Protein AF-A0A1Q2HQC4-F1 (afdb_monomer)

Mean predicted aligned error: 10.17 Å

Secondary structure (DSSP, 8-state):
-------PPPPHHHHHHHHHHHHHHHHHHHHHHHHHHHHHHHHHHHHHHHHHHHHHHHHHHHHHTTS-TTTHHHHHHHHHHHTTT---B-TTS-B-EEEEEEEPPPBTTEEEEEEEEEE-SSTT--EE--SSTT---TT-EESS---EEEEBPS---TTS-TTEEEEPHHHH-TTS--GGGT--TT-EEEETTT--EEEEEEEEEETTEEEEEESSPPPHHHHTT--EEEE-PPBTTT--S-SB---EEEEEEPP-

pLDDT: mean 77.5, std 14.63, range [35.97, 98.06]

Foldseek 3Di:
DDDDDPDDDDDPVRVVVVVVVVVVVVVVCVVVVVVVVVVVVLVVLLVVLVVLQVVVLVVVLVVQAADAPVCVVVVVVVCVVVQQCSFPADVVGDRFWGWAWDWADDDPQKIKIKTWIFGDPDQAFWAFDPVPLPDLPRPDIDSGWYKDKFFWDLPDDPVDFQQKTKTDLVQLDPVHDNVLQADAQQKWKAFRNPRDIWGFPDWDDDDSIIMTGTPDGDDPVRRNPRRIIMITGDTPPDDSHGRTSDMDMDMHGHDD

Structure (mmCIF, N/CA/C/O backbone):
data_AF-A0A1Q2HQC4-F1
#
_entry.id   AF-A0A1Q2HQC4-F1
#
loop_
_atom_site.group_PDB
_atom_site.id
_atom_site.type_symbol
_atom_site.label_atom_id
_atom_site.label_alt_id
_atom_site.label_comp_id
_atom_site.label_asym_id
_atom_site.label_entity_id
_atom_site.label_seq_id
_atom_site.pdbx_PDB_ins_code
_atom_site.Cartn_x
_atom_site.Cartn_y
_atom_site.Cartn_z
_atom_site.occupancy
_atom_site.B_iso_or_equiv
_atom_site.auth_seq_id
_atom_site.auth_comp_id
_atom_site.auth_asym_id
_atom_site.auth_atom_id
_atom_site.pdbx_PDB_model_num
ATOM 1 N N . MET A 1 1 ? -59.902 -25.725 -48.477 1.00 40.69 1 MET A N 1
ATOM 2 C CA . MET A 1 1 ? -58.528 -25.680 -49.030 1.00 40.69 1 MET A CA 1
ATOM 3 C C . MET A 1 1 ? -57.637 -24.930 -48.054 1.00 40.69 1 MET A C 1
ATOM 5 O O . MET A 1 1 ? -57.976 -23.819 -47.675 1.00 40.69 1 MET A O 1
ATOM 9 N N . ARG A 1 2 ? -56.569 -25.562 -47.560 1.00 49.75 2 ARG A N 1
ATOM 10 C CA . ARG A 1 2 ? -55.699 -25.014 -46.508 1.00 49.75 2 ARG A CA 1
ATOM 11 C C . ARG A 1 2 ? -54.489 -24.363 -47.186 1.00 49.75 2 ARG A C 1
ATOM 13 O O . ARG A 1 2 ? -53.627 -25.080 -47.686 1.00 49.75 2 ARG A O 1
ATOM 20 N N . ASN A 1 3 ? -54.460 -23.031 -47.254 1.00 51.97 3 ASN A N 1
ATOM 21 C CA . ASN A 1 3 ? -53.348 -22.284 -47.848 1.00 51.97 3 ASN A CA 1
ATOM 22 C C . ASN A 1 3 ? -52.069 -22.538 -47.039 1.00 51.97 3 ASN A C 1
ATOM 24 O O . ASN A 1 3 ? -51.943 -22.090 -45.900 1.00 51.97 3 ASN A O 1
ATOM 28 N N . ARG A 1 4 ? -51.127 -23.288 -47.622 1.00 59.59 4 ARG A N 1
ATOM 29 C CA . ARG A 1 4 ? -49.765 -23.413 -47.097 1.00 59.59 4 ARG A CA 1
ATOM 30 C C . ARG A 1 4 ? -49.032 -22.108 -47.391 1.00 59.59 4 ARG A C 1
ATOM 32 O O . ARG A 1 4 ? -48.738 -21.799 -48.539 1.00 59.59 4 ARG A O 1
ATOM 39 N N . THR A 1 5 ? -48.756 -21.339 -46.348 1.00 62.97 5 THR A N 1
ATOM 40 C CA . THR A 1 5 ? -47.861 -20.187 -46.404 1.00 62.97 5 THR A CA 1
ATOM 41 C C . THR A 1 5 ? -46.438 -20.681 -46.667 1.00 62.97 5 THR A C 1
ATOM 43 O O . THR A 1 5 ? -45.838 -21.357 -45.832 1.00 62.97 5 THR A O 1
ATOM 46 N N . ASN A 1 6 ? -45.903 -20.371 -47.850 1.00 59.16 6 ASN A N 1
ATOM 47 C CA . ASN A 1 6 ? -44.497 -20.597 -48.178 1.00 59.16 6 ASN A CA 1
ATOM 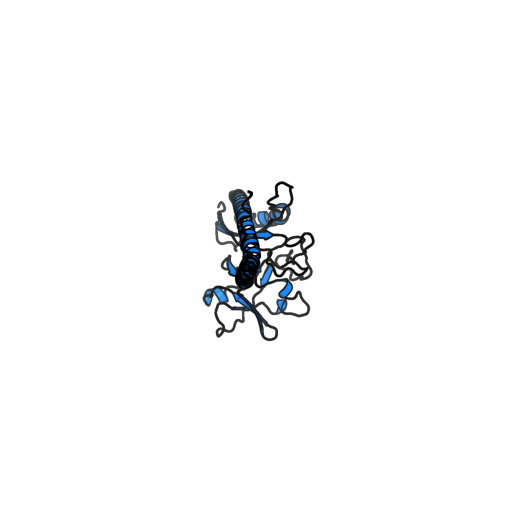48 C C . ASN A 1 6 ? -43.635 -19.741 -47.245 1.00 59.16 6 ASN A C 1
ATOM 50 O O . ASN A 1 6 ? -43.519 -18.528 -47.425 1.00 59.16 6 ASN A O 1
ATOM 54 N N . LYS A 1 7 ? -43.052 -20.368 -46.222 1.00 65.75 7 LYS A N 1
ATOM 55 C CA . LYS A 1 7 ? -42.060 -19.724 -45.362 1.00 65.75 7 LYS A CA 1
ATOM 56 C C . LYS A 1 7 ? -40.788 -19.539 -46.191 1.00 65.75 7 LYS A C 1
ATOM 58 O O . LYS A 1 7 ? -40.159 -20.525 -46.565 1.00 65.75 7 LYS A O 1
ATOM 63 N N . LYS A 1 8 ? -40.442 -18.292 -46.527 1.00 72.75 8 LYS A N 1
ATOM 64 C CA . LYS A 1 8 ? -39.154 -17.967 -47.156 1.00 72.75 8 LYS A CA 1
ATOM 65 C C . LYS A 1 8 ? -38.047 -18.350 -46.169 1.00 72.75 8 LYS A C 1
ATOM 67 O O . LYS A 1 8 ? -38.049 -17.864 -45.043 1.00 72.75 8 LYS A O 1
ATOM 72 N N . ALA A 1 9 ? -37.171 -19.269 -46.566 1.00 72.44 9 ALA A N 1
ATOM 73 C CA . ALA A 1 9 ? -35.987 -19.613 -45.789 1.00 72.44 9 ALA A CA 1
ATOM 74 C C . ALA A 1 9 ? -34.973 -18.460 -45.861 1.00 72.44 9 ALA A C 1
ATOM 76 O O . ALA A 1 9 ? -34.877 -17.792 -46.892 1.00 72.44 9 ALA A O 1
ATOM 77 N N . PHE A 1 10 ? -34.250 -18.222 -44.765 1.00 80.56 10 PHE A N 1
ATOM 78 C CA . PHE A 1 10 ? -33.219 -17.186 -44.680 1.00 80.56 10 PHE A CA 1
ATOM 79 C C . PHE A 1 10 ? -32.100 -17.428 -45.696 1.00 80.56 10 PHE A C 1
ATOM 81 O O . PHE A 1 10 ? -31.719 -18.571 -45.961 1.00 80.56 10 PHE A O 1
ATOM 88 N N . THR A 1 11 ? -31.568 -16.348 -46.267 1.00 89.31 11 THR A N 1
ATOM 89 C CA . THR A 1 11 ? -30.437 -16.444 -47.198 1.00 89.31 11 THR A CA 1
ATOM 90 C C . THR A 1 11 ? -29.137 -16.709 -46.435 1.00 89.31 11 THR A C 1
ATOM 92 O O . THR A 1 11 ? -28.970 -16.257 -45.302 1.00 89.31 11 THR A O 1
ATOM 95 N N . LEU A 1 12 ? -28.190 -17.426 -47.051 1.00 86.00 12 LEU A N 1
ATOM 96 C CA . LEU A 1 12 ? -26.894 -17.741 -46.432 1.00 86.00 12 LEU A CA 1
ATOM 97 C C . LEU A 1 12 ? -26.151 -16.471 -45.983 1.00 86.00 12 LEU A C 1
ATOM 99 O O . LEU A 1 12 ? -25.570 -16.450 -44.904 1.00 86.00 12 LEU A O 1
ATOM 103 N N . THR A 1 13 ? -26.209 -15.405 -46.785 1.00 90.25 13 THR A N 1
ATOM 104 C CA . THR A 1 13 ? -25.571 -14.115 -46.491 1.00 90.25 13 THR A CA 1
ATOM 105 C C . THR A 1 13 ? -26.164 -13.443 -45.255 1.00 90.25 13 THR A C 1
ATOM 107 O O . THR A 1 13 ? -25.421 -12.896 -44.447 1.00 90.25 13 THR A O 1
ATOM 110 N N . GLU A 1 14 ? -27.484 -13.515 -45.070 1.00 89.75 14 GLU A N 1
ATOM 111 C CA . GLU A 1 14 ? -28.174 -12.961 -43.899 1.00 89.75 14 GLU A CA 1
ATOM 112 C C . GLU A 1 14 ? -27.807 -13.721 -42.618 1.00 89.75 14 GLU A C 1
ATOM 114 O O . GLU A 1 14 ? -27.501 -13.106 -41.596 1.00 89.75 14 GLU A O 1
ATOM 119 N N . VAL A 1 15 ? -27.733 -15.055 -42.692 1.00 93.94 15 VAL A N 1
ATOM 120 C CA . VAL A 1 15 ? -27.255 -15.889 -41.577 1.00 93.94 15 VAL A CA 1
ATOM 121 C C . VAL A 1 15 ? -25.792 -15.573 -41.249 1.00 93.94 15 VAL A C 1
ATOM 123 O O . VAL A 1 15 ? -25.447 -15.424 -40.078 1.00 93.94 15 VAL A O 1
ATOM 126 N N . LEU A 1 16 ? -24.935 -15.412 -42.263 1.00 93.81 16 LEU A N 1
ATOM 127 C CA . LEU A 1 16 ? -23.515 -15.106 -42.068 1.00 93.81 16 LEU A CA 1
ATOM 128 C C . LEU A 1 16 ? -23.308 -13.710 -41.460 1.00 93.81 16 LEU A C 1
ATOM 130 O O . LEU A 1 16 ? -22.480 -13.538 -40.567 1.00 93.81 16 LEU A O 1
ATOM 134 N N . MET A 1 17 ? -24.096 -12.723 -41.897 1.00 95.62 17 MET A N 1
ATOM 135 C CA . MET A 1 17 ? -24.078 -11.369 -41.342 1.00 95.62 17 MET A CA 1
ATOM 136 C C . MET A 1 17 ? -24.548 -11.364 -39.884 1.00 95.62 17 MET A C 1
ATOM 138 O O . MET A 1 17 ? -23.906 -10.751 -39.033 1.00 95.62 17 MET A O 1
ATOM 142 N N . SER A 1 18 ? -25.623 -12.098 -39.580 1.00 95.94 18 SER A N 1
ATOM 143 C CA . SER A 1 18 ? -26.126 -12.258 -38.214 1.00 95.94 18 SER A CA 1
ATOM 144 C C . SER A 1 18 ? -25.086 -12.917 -37.303 1.00 95.94 18 SER A C 1
ATOM 146 O O . SER A 1 18 ? -24.826 -12.417 -36.209 1.00 95.94 18 SER A O 1
ATOM 148 N N . MET A 1 19 ? -24.419 -13.972 -37.778 1.00 96.25 19 MET A N 1
ATOM 149 C CA . MET A 1 19 ? -23.343 -14.633 -37.040 1.00 96.25 19 MET A CA 1
ATOM 150 C C . MET A 1 19 ? -22.148 -13.697 -36.806 1.00 96.25 19 MET A C 1
ATOM 152 O O . MET A 1 19 ? -21.592 -13.689 -35.712 1.00 96.25 19 MET A O 1
ATOM 156 N N . GLY A 1 20 ? -21.786 -12.862 -37.785 1.00 96.62 20 GLY A N 1
ATOM 157 C CA . GLY A 1 20 ? -20.728 -11.860 -37.630 1.00 96.62 20 GLY A CA 1
ATOM 158 C C . GLY A 1 20 ? -21.045 -10.825 -36.548 1.00 96.62 20 GLY A C 1
ATOM 159 O O . GLY A 1 20 ? -20.229 -10.592 -35.657 1.00 96.62 20 GLY A O 1
ATOM 160 N N . ILE A 1 21 ? -22.255 -10.256 -36.570 1.00 96.31 21 ILE A N 1
ATOM 161 C CA . ILE A 1 21 ? -22.710 -9.303 -35.543 1.00 96.31 21 ILE A CA 1
ATOM 162 C C . ILE A 1 21 ? -22.746 -9.978 -34.167 1.00 96.31 21 ILE A C 1
ATOM 164 O O . ILE A 1 21 ? -22.325 -9.379 -33.180 1.00 96.31 21 ILE A O 1
ATOM 168 N N . PHE A 1 22 ? -23.191 -11.235 -34.100 1.00 96.94 22 PHE A N 1
ATOM 169 C CA . PHE A 1 22 ? -23.215 -12.004 -32.859 1.00 96.94 22 PHE A CA 1
ATOM 170 C C . PHE A 1 22 ? -21.811 -12.206 -32.275 1.00 96.94 22 PHE A C 1
ATOM 172 O O . PHE A 1 22 ? -21.605 -11.957 -31.090 1.00 96.94 22 PHE A O 1
ATOM 179 N N . VAL A 1 23 ? -20.832 -12.601 -33.095 1.00 98.06 23 VAL A N 1
ATOM 180 C CA . VAL A 1 23 ? -19.443 -12.794 -32.645 1.00 98.06 23 VAL A CA 1
ATOM 181 C C . VAL A 1 23 ? -18.843 -11.483 -32.138 1.00 98.06 23 VAL A C 1
ATOM 183 O O . VAL A 1 23 ? -18.229 -11.468 -31.072 1.00 98.06 23 VAL A O 1
ATOM 186 N N . ILE A 1 24 ? -19.067 -10.372 -32.846 1.00 96.88 24 ILE A N 1
ATOM 187 C CA . ILE A 1 24 ? -18.595 -9.049 -32.411 1.00 96.88 24 ILE A CA 1
ATOM 188 C C . ILE A 1 24 ? -19.267 -8.646 -31.090 1.00 96.88 24 ILE A C 1
ATOM 190 O O . ILE A 1 24 ? -18.583 -8.222 -30.160 1.00 96.88 24 ILE A O 1
ATOM 194 N N . GLY A 1 25 ? -20.585 -8.831 -30.970 1.00 96.94 25 GLY A N 1
ATOM 195 C CA . GLY A 1 25 ? -21.334 -8.534 -29.749 1.00 96.94 25 GLY A CA 1
ATOM 196 C C . GLY A 1 25 ? -20.835 -9.340 -28.549 1.00 96.94 25 GLY A C 1
ATOM 197 O O . GLY A 1 25 ? -20.558 -8.770 -27.496 1.00 96.94 25 GLY A O 1
ATOM 198 N N . MET A 1 26 ? -20.633 -10.649 -28.718 1.00 97.12 26 MET A N 1
ATOM 199 C CA . MET A 1 26 ? -20.103 -11.509 -27.656 1.00 97.12 26 MET A CA 1
ATOM 200 C C . MET A 1 26 ? -18.660 -11.146 -27.291 1.00 97.12 26 MET A C 1
ATOM 202 O O . MET A 1 26 ? -18.317 -11.165 -26.112 1.00 97.12 26 MET A O 1
ATOM 206 N N . SER A 1 27 ? -17.830 -10.752 -28.263 1.00 95.62 27 SER A N 1
ATOM 207 C CA . SER A 1 27 ? -16.463 -10.286 -27.997 1.00 95.62 27 SER A CA 1
ATOM 208 C C . SER A 1 27 ? -16.434 -8.992 -27.180 1.00 95.62 27 SER A C 1
ATOM 210 O O . SER A 1 27 ? -15.569 -8.842 -26.320 1.00 95.62 27 SER A O 1
ATOM 212 N N . LEU A 1 28 ? -17.368 -8.067 -27.425 1.00 96.12 28 LEU A N 1
ATOM 213 C CA . LEU A 1 28 ? -17.499 -6.834 -26.644 1.00 96.12 28 LEU A CA 1
ATOM 214 C C . LEU A 1 28 ? -17.980 -7.114 -25.214 1.00 96.12 28 LEU A C 1
ATOM 216 O O . LEU A 1 28 ? -17.464 -6.535 -24.262 1.00 96.12 28 LEU A O 1
ATOM 220 N N . VAL A 1 29 ? -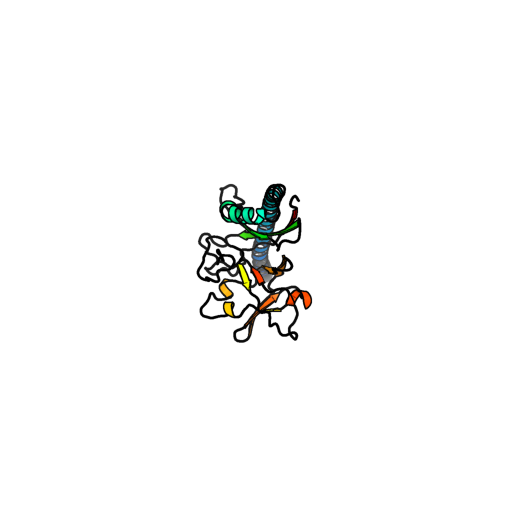18.934 -8.032 -25.035 1.00 94.50 29 VAL A N 1
ATOM 221 C CA . VAL A 1 29 ? -19.381 -8.438 -23.692 1.00 94.50 29 VAL A CA 1
ATOM 222 C C . VAL A 1 29 ? -18.240 -9.106 -22.926 1.00 94.50 29 VAL A C 1
ATOM 224 O O . VAL A 1 29 ? -18.003 -8.774 -21.765 1.00 94.50 29 VAL A O 1
ATOM 227 N N . ALA A 1 30 ? -17.493 -9.997 -23.581 1.00 94.62 30 ALA A N 1
ATOM 228 C CA . ALA A 1 30 ? -16.368 -10.697 -22.971 1.00 94.62 30 ALA A CA 1
ATOM 229 C C . ALA A 1 30 ? -15.235 -9.753 -22.532 1.00 94.62 30 ALA A C 1
ATOM 231 O O . ALA A 1 30 ? -14.560 -10.051 -21.549 1.00 94.62 30 ALA A O 1
ATOM 232 N N . SER A 1 31 ? -15.032 -8.617 -23.212 1.00 92.69 31 SER A N 1
ATOM 233 C CA . SER A 1 31 ? -14.001 -7.645 -22.831 1.00 92.69 31 SER A CA 1
ATOM 234 C C . SER A 1 31 ? -14.436 -6.716 -21.693 1.00 92.69 31 SER A C 1
ATOM 236 O O . SER A 1 31 ? -13.638 -6.424 -20.804 1.00 92.69 31 SER A O 1
ATOM 238 N N . VAL A 1 32 ? -15.697 -6.272 -21.674 1.00 94.50 32 VAL A N 1
ATOM 239 C CA . VAL A 1 32 ? -16.191 -5.306 -20.674 1.00 94.50 32 VAL A CA 1
ATOM 240 C C . VAL A 1 32 ? -16.572 -5.979 -19.356 1.00 94.50 32 VAL A C 1
ATOM 242 O O . VAL A 1 32 ? -16.383 -5.399 -18.287 1.00 94.50 32 VAL A O 1
ATOM 245 N N . PHE A 1 33 ? -17.090 -7.207 -19.400 1.00 93.00 33 PHE A N 1
ATOM 246 C CA . PHE A 1 33 ? -17.623 -7.873 -18.213 1.00 93.00 33 PHE A CA 1
ATOM 247 C C . PHE A 1 33 ? -16.583 -8.080 -17.089 1.00 93.00 33 PHE A C 1
ATOM 249 O O . PHE A 1 33 ? -16.876 -7.701 -15.951 1.00 93.00 33 PHE A O 1
ATOM 256 N N . PRO A 1 34 ? -15.353 -8.574 -17.354 1.00 90.25 34 PRO A N 1
ATOM 257 C CA . PRO A 1 34 ? -14.332 -8.711 -16.312 1.00 90.25 34 PRO A CA 1
ATOM 258 C C . PRO A 1 34 ? -13.912 -7.366 -15.704 1.00 90.25 34 PRO A C 1
ATOM 260 O O . PRO A 1 34 ? -13.689 -7.275 -14.496 1.00 90.25 34 PRO A O 1
ATOM 263 N N . LEU A 1 35 ? -13.847 -6.310 -16.525 1.00 88.69 35 LEU A N 1
ATOM 264 C CA . LEU A 1 35 ? -13.533 -4.955 -16.064 1.00 88.69 35 LEU A CA 1
ATOM 265 C C . LEU A 1 35 ? -14.619 -4.430 -15.122 1.00 88.69 35 LEU A C 1
ATOM 267 O O . LEU A 1 35 ? -14.298 -3.890 -14.066 1.00 88.69 35 LEU A O 1
ATOM 271 N N . GLY A 1 36 ? -15.892 -4.645 -15.466 1.00 89.50 36 GLY A N 1
ATOM 272 C CA . GLY A 1 36 ? -17.027 -4.287 -14.617 1.00 89.50 36 GLY A CA 1
ATOM 273 C C . GLY A 1 36 ? -16.938 -4.941 -13.238 1.00 89.50 36 GLY A C 1
ATOM 274 O O . GLY A 1 36 ? -16.978 -4.239 -12.231 1.00 89.50 36 GLY A O 1
ATOM 275 N N . ILE A 1 37 ? -16.715 -6.260 -13.187 1.00 88.62 37 ILE A N 1
ATOM 276 C CA . ILE A 1 37 ? -16.553 -6.992 -11.918 1.00 88.62 37 ILE A CA 1
ATOM 277 C C . ILE A 1 37 ? -15.385 -6.428 -11.105 1.00 88.62 37 ILE A C 1
ATOM 279 O O . ILE A 1 37 ? -15.538 -6.162 -9.913 1.00 88.62 37 ILE A O 1
ATOM 283 N N . SER A 1 38 ? -14.227 -6.215 -11.737 1.00 85.19 38 SER A N 1
ATOM 284 C CA . SER A 1 38 ? -13.046 -5.710 -11.034 1.00 85.19 38 SER A CA 1
ATOM 285 C C . SER A 1 38 ? -13.260 -4.307 -10.465 1.00 85.19 38 SER A C 1
ATOM 287 O O . SER A 1 38 ? -12.790 -4.032 -9.360 1.00 85.19 38 SER A O 1
ATOM 289 N N . LEU A 1 39 ? -13.935 -3.418 -11.196 1.00 87.06 39 LEU A N 1
ATOM 290 C CA . LEU A 1 39 ? -14.218 -2.057 -10.739 1.00 87.06 39 LEU A CA 1
ATOM 291 C C . LEU A 1 39 ? -15.252 -2.052 -9.614 1.00 87.06 39 LEU A C 1
ATOM 293 O O . LEU A 1 39 ? -15.057 -1.366 -8.612 1.00 87.06 39 LEU A O 1
ATOM 297 N N . THR A 1 40 ? -16.316 -2.849 -9.737 1.00 87.50 40 THR A N 1
ATOM 298 C CA . THR A 1 40 ? -17.322 -2.991 -8.680 1.00 87.50 40 THR A CA 1
ATOM 299 C C . THR A 1 40 ? -16.705 -3.549 -7.400 1.00 87.50 40 THR A C 1
ATOM 301 O O . THR A 1 40 ? -16.961 -3.001 -6.332 1.00 87.50 40 THR A O 1
ATOM 304 N N . ALA A 1 41 ? -15.837 -4.562 -7.494 1.00 84.12 41 ALA A N 1
ATOM 305 C CA . ALA A 1 41 ? -15.130 -5.109 -6.337 1.00 84.12 41 ALA A CA 1
ATOM 306 C C . ALA A 1 41 ? -14.212 -4.067 -5.673 1.00 84.12 41 ALA A C 1
ATOM 308 O O . ALA A 1 41 ? -14.298 -3.865 -4.465 1.00 84.12 41 ALA A O 1
ATOM 309 N N . LYS A 1 42 ? -13.393 -3.342 -6.455 1.00 82.69 42 LYS A N 1
ATOM 310 C CA . LYS A 1 42 ? -12.522 -2.273 -5.925 1.00 82.69 42 LYS A CA 1
ATOM 311 C C . LYS A 1 42 ? -13.326 -1.157 -5.245 1.00 82.69 42 LYS A C 1
ATOM 313 O O . LYS A 1 42 ? -12.909 -0.652 -4.207 1.00 82.69 42 LYS A O 1
ATOM 318 N N . ASN A 1 43 ? -14.475 -0.775 -5.802 1.00 84.69 43 ASN A N 1
ATOM 319 C CA . ASN A 1 43 ? -15.334 0.248 -5.202 1.00 84.69 43 ASN A CA 1
ATOM 320 C C . ASN A 1 43 ? -15.999 -0.238 -3.911 1.00 84.69 43 ASN A C 1
ATOM 322 O O . ASN A 1 43 ? -16.017 0.507 -2.936 1.00 84.69 43 ASN A O 1
ATOM 326 N N . ALA A 1 44 ? -16.489 -1.481 -3.879 1.00 84.88 44 ALA A N 1
ATOM 327 C CA . ALA A 1 44 ? -17.059 -2.070 -2.670 1.00 84.88 44 ALA A CA 1
ATOM 328 C C . ALA A 1 44 ? -16.026 -2.127 -1.531 1.00 84.88 44 ALA A C 1
ATOM 330 O O . ALA A 1 44 ? -16.323 -1.721 -0.410 1.00 84.88 44 ALA A O 1
ATOM 331 N N . GLU A 1 45 ? -14.792 -2.537 -1.835 1.00 82.88 45 GLU A N 1
ATOM 332 C CA . GLU A 1 45 ? -13.689 -2.548 -0.868 1.00 82.88 45 GLU A CA 1
ATOM 333 C C . GLU A 1 45 ? -13.387 -1.146 -0.324 1.00 82.88 45 GLU A C 1
ATOM 335 O O . GLU A 1 45 ? -13.209 -0.991 0.880 1.00 82.88 45 GLU A O 1
ATOM 340 N N . LYS A 1 46 ? -13.374 -0.111 -1.177 1.00 85.06 46 LYS A N 1
ATOM 341 C CA . LYS A 1 46 ? -13.184 1.280 -0.732 1.00 85.06 46 LYS A CA 1
ATOM 342 C C . LYS A 1 46 ? -14.311 1.761 0.177 1.00 85.06 46 LYS A C 1
ATOM 344 O O . LYS A 1 46 ? -14.041 2.445 1.159 1.00 85.06 46 LYS A O 1
ATOM 349 N N . THR A 1 47 ? -15.560 1.405 -0.120 1.00 86.50 47 THR A N 1
ATOM 350 C CA . THR A 1 47 ? -16.699 1.755 0.738 1.00 86.50 47 THR A CA 1
ATOM 351 C C . THR A 1 47 ? -16.574 1.105 2.114 1.00 86.50 47 THR A C 1
ATOM 353 O O . THR A 1 47 ? -16.736 1.789 3.121 1.00 86.50 47 THR A O 1
ATOM 356 N N . ILE A 1 48 ? -16.231 -0.185 2.177 1.00 82.19 48 ILE A N 1
ATOM 357 C CA . ILE A 1 48 ? -16.047 -0.882 3.458 1.00 82.19 48 ILE A CA 1
ATOM 358 C C . ILE A 1 48 ? -14.829 -0.329 4.212 1.00 82.19 48 ILE A C 1
ATOM 360 O O . ILE A 1 48 ? -14.916 -0.093 5.415 1.00 82.19 48 ILE A O 1
ATOM 364 N N . GLY A 1 49 ? -13.725 -0.058 3.509 1.00 82.25 49 GLY A N 1
ATOM 365 C CA . GLY A 1 49 ? -12.533 0.571 4.078 1.00 82.25 49 GLY A CA 1
ATOM 366 C C . GLY A 1 49 ? -12.827 1.939 4.699 1.00 82.25 49 GLY A C 1
ATOM 367 O O . GLY A 1 49 ? -12.366 2.205 5.805 1.00 82.25 49 GLY A O 1
ATOM 368 N N . SER A 1 50 ? -13.658 2.759 4.045 1.00 86.06 50 SER A N 1
ATOM 369 C CA . SER A 1 50 ? -14.106 4.058 4.574 1.00 86.06 50 SER A CA 1
ATOM 370 C C . SER A 1 50 ? -14.899 3.902 5.865 1.00 86.06 50 SER A C 1
ATOM 372 O O . SER A 1 50 ? -14.606 4.569 6.849 1.00 86.06 50 SER A O 1
ATOM 374 N N . LEU A 1 51 ? -15.858 2.972 5.894 1.00 85.12 51 LEU A N 1
ATOM 375 C CA . LEU A 1 51 ? -16.665 2.708 7.089 1.00 85.12 51 LEU A CA 1
ATOM 376 C C . LEU A 1 51 ? -15.812 2.186 8.253 1.00 85.12 51 LEU A C 1
ATOM 378 O O . LEU A 1 51 ? -16.027 2.568 9.403 1.00 85.12 51 LEU A O 1
ATOM 382 N N . ALA A 1 52 ? -14.837 1.319 7.965 1.00 82.50 52 ALA A N 1
ATOM 383 C CA . ALA A 1 52 ? -13.891 0.831 8.964 1.00 82.50 52 ALA A CA 1
ATOM 384 C C . ALA A 1 52 ? -13.053 1.983 9.541 1.00 82.50 52 ALA A C 1
ATOM 386 O O . ALA A 1 52 ? -12.909 2.087 10.761 1.00 82.50 52 ALA A O 1
ATOM 387 N N . ALA A 1 53 ? -12.548 2.860 8.668 1.00 84.56 53 ALA A N 1
ATOM 388 C CA . ALA A 1 53 ? -11.736 4.005 9.051 1.00 84.56 53 ALA A CA 1
ATOM 389 C C . ALA A 1 53 ? -12.519 5.022 9.893 1.00 84.56 53 ALA A C 1
ATOM 391 O O . ALA A 1 53 ? -12.038 5.402 10.956 1.00 84.56 53 ALA A O 1
ATOM 392 N N . GLU A 1 54 ? -13.739 5.388 9.491 1.00 85.81 54 GLU A N 1
ATOM 393 C CA . GLU A 1 54 ? -14.616 6.305 10.242 1.00 85.81 54 GLU A CA 1
ATOM 394 C C . GLU A 1 54 ? -14.928 5.783 11.652 1.00 85.81 54 GLU A C 1
ATOM 396 O O . GLU A 1 54 ? -14.949 6.530 12.639 1.00 85.81 54 GLU A O 1
ATOM 401 N N . LYS A 1 55 ? -15.159 4.472 11.766 1.00 82.75 55 LYS A N 1
ATOM 402 C CA . LYS A 1 55 ? -15.458 3.845 13.052 1.00 82.75 55 LYS A CA 1
ATOM 403 C C . LYS A 1 55 ? -14.233 3.861 13.973 1.00 82.75 55 LYS A C 1
ATOM 405 O O . LYS A 1 55 ? -14.346 4.257 15.131 1.00 82.75 55 LYS A O 1
ATOM 410 N N . PHE A 1 56 ? -13.058 3.514 13.449 1.00 82.94 56 PHE A N 1
ATOM 411 C CA . PHE A 1 56 ? -11.802 3.584 14.197 1.00 82.94 56 PHE A CA 1
ATOM 412 C C . PHE A 1 56 ? -11.415 5.016 14.568 1.00 82.94 56 PHE A C 1
ATOM 414 O O . PHE A 1 56 ? -11.008 5.263 15.698 1.00 82.94 56 PHE A O 1
ATOM 421 N N . GLU A 1 57 ? -11.597 5.977 13.665 1.00 85.19 57 GLU A N 1
ATOM 422 C CA . GLU A 1 57 ? -11.410 7.401 13.945 1.00 85.19 57 GLU A CA 1
ATOM 423 C C . GLU A 1 57 ? -12.263 7.846 15.137 1.00 85.19 57 GLU A C 1
ATOM 425 O O . GLU A 1 57 ? -11.766 8.526 16.036 1.00 85.19 57 GLU A O 1
ATOM 430 N N . THR A 1 58 ? -13.537 7.452 15.163 1.00 85.00 58 THR A N 1
ATOM 431 C CA . THR A 1 58 ? -14.454 7.793 16.257 1.00 85.00 58 THR A CA 1
ATOM 432 C C . THR A 1 58 ? -13.957 7.230 17.586 1.00 85.00 58 THR A C 1
ATOM 434 O O . THR A 1 58 ? -13.872 7.968 18.571 1.00 85.00 58 THR A O 1
ATOM 437 N N . ASP A 1 59 ? -13.563 5.957 17.604 1.00 82.12 59 ASP A N 1
ATOM 438 C CA . ASP A 1 59 ? -13.028 5.301 18.798 1.00 82.12 59 ASP A CA 1
ATOM 439 C C . ASP A 1 59 ? -11.726 5.972 19.265 1.00 82.12 59 ASP A C 1
ATOM 441 O O . ASP A 1 59 ? -11.569 6.277 20.450 1.00 82.12 59 ASP A O 1
ATOM 445 N N . MET A 1 60 ? -10.822 6.306 18.339 1.00 80.62 60 MET A N 1
ATOM 446 C CA . MET A 1 60 ? -9.568 6.996 18.657 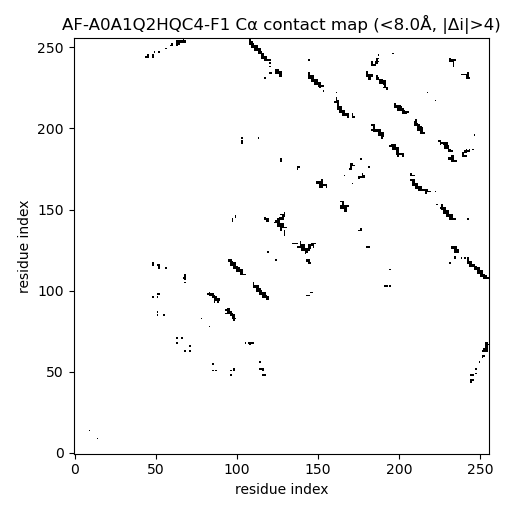1.00 80.62 60 MET A CA 1
ATOM 447 C C . MET A 1 60 ? -9.801 8.407 19.193 1.00 80.62 60 MET A C 1
ATOM 449 O O . MET A 1 60 ? -9.133 8.811 20.141 1.00 80.62 60 MET A O 1
ATOM 453 N N . LYS A 1 61 ? -10.772 9.158 18.661 1.00 82.94 61 LYS A N 1
ATOM 454 C CA . LYS A 1 61 ? -11.135 10.484 19.190 1.00 82.94 61 LYS A CA 1
ATOM 455 C C . LYS A 1 61 ? -11.701 10.405 20.605 1.00 82.94 61 LYS A C 1
ATOM 457 O O . LYS A 1 61 ? -11.468 11.314 21.399 1.00 82.94 61 LYS A O 1
ATOM 462 N N . ILE A 1 62 ? -12.439 9.346 20.933 1.00 82.06 62 ILE A N 1
ATOM 463 C CA . ILE A 1 62 ? -12.943 9.117 22.293 1.00 82.06 62 ILE A CA 1
ATOM 464 C C . ILE A 1 62 ? -11.781 8.822 23.247 1.00 82.06 62 ILE A C 1
ATOM 466 O O . ILE A 1 62 ? -11.738 9.398 24.332 1.00 82.06 62 ILE A O 1
ATOM 470 N N . LEU A 1 63 ? -10.828 7.983 22.835 1.00 78.12 63 LEU A N 1
ATOM 471 C CA . LEU A 1 63 ? -9.651 7.638 23.642 1.00 78.12 63 LEU A CA 1
ATOM 472 C C . LEU A 1 63 ? -8.656 8.798 23.787 1.00 78.12 63 LEU A C 1
ATOM 474 O O . LEU A 1 63 ? -8.005 8.922 24.824 1.00 78.12 63 LEU A O 1
ATOM 478 N N . ALA A 1 64 ? -8.536 9.651 22.769 1.00 75.69 64 ALA A N 1
ATOM 479 C CA . ALA A 1 64 ? -7.624 10.791 22.768 1.00 75.69 64 ALA A CA 1
ATOM 480 C C . ALA A 1 64 ? -8.058 11.901 23.735 1.00 75.69 64 ALA A C 1
ATOM 482 O O . ALA A 1 64 ? -7.201 12.492 24.382 1.00 75.69 64 ALA A O 1
ATOM 483 N N . LYS A 1 65 ? -9.367 12.155 23.882 1.00 75.94 65 LYS A N 1
ATOM 484 C CA . LYS A 1 65 ? -9.902 13.224 24.750 1.00 75.94 65 LYS A CA 1
ATOM 485 C C . LYS A 1 65 ? -9.354 13.207 26.187 1.00 75.94 65 LYS A C 1
ATOM 487 O O . LYS A 1 65 ? -8.821 14.226 26.597 1.00 75.94 65 LYS A O 1
ATOM 492 N N . PRO A 1 66 ? -9.434 12.100 26.949 1.00 71.56 66 PRO A N 1
ATOM 493 C CA . PRO A 1 66 ? -8.918 12.060 28.319 1.00 71.56 66 PRO A CA 1
ATOM 494 C C . PRO A 1 66 ? -7.396 11.849 28.406 1.00 71.56 66 PRO A C 1
ATOM 496 O O . PRO A 1 66 ? -6.863 11.726 29.508 1.00 71.56 66 PRO A O 1
ATOM 499 N N . SER A 1 67 ? -6.701 11.719 27.273 1.00 69.44 67 SER A N 1
ATOM 500 C CA . SER A 1 67 ? -5.293 11.326 27.224 1.00 69.44 67 SER A CA 1
ATOM 501 C C . SER A 1 67 ? -4.396 12.528 26.951 1.00 69.44 67 SER A C 1
ATOM 503 O O . SER A 1 67 ? -4.735 13.409 26.165 1.00 69.44 67 SER A O 1
ATOM 505 N N . THR A 1 68 ? -3.198 12.530 27.535 1.00 69.75 68 THR A N 1
ATOM 506 C CA . THR A 1 68 ? -2.132 13.441 27.104 1.00 69.75 68 THR A CA 1
ATOM 507 C C . THR A 1 68 ? -1.448 12.879 25.862 1.00 69.75 68 THR A C 1
ATOM 509 O O . THR A 1 68 ? -1.363 11.662 25.678 1.00 69.75 68 THR A O 1
ATOM 512 N N . ALA A 1 69 ? -0.892 13.757 25.024 1.00 63.91 69 ALA A N 1
ATOM 513 C CA . ALA A 1 69 ? -0.176 13.344 23.819 1.00 63.91 69 ALA A CA 1
ATOM 514 C C . ALA A 1 69 ? 0.947 12.324 24.114 1.00 63.91 69 ALA A C 1
ATOM 516 O O . ALA A 1 69 ? 1.163 11.418 23.317 1.00 63.91 69 ALA A O 1
ATOM 517 N N . ALA A 1 70 ? 1.640 12.445 25.254 1.00 64.88 70 ALA A N 1
ATOM 518 C CA . ALA A 1 70 ? 2.698 11.517 25.668 1.00 64.88 70 ALA A CA 1
ATOM 519 C C . ALA A 1 70 ? 2.158 10.153 26.140 1.00 64.88 70 ALA A C 1
ATOM 521 O O . ALA A 1 70 ? 2.737 9.125 25.809 1.00 64.88 70 ALA A O 1
ATOM 522 N N . GLY A 1 71 ? 1.028 10.124 26.858 1.00 61.91 71 GLY A N 1
ATOM 523 C CA . GLY A 1 71 ? 0.397 8.873 27.299 1.00 61.91 71 GLY A CA 1
ATOM 524 C C . GLY A 1 71 ? -0.320 8.117 26.176 1.00 61.91 71 GLY A C 1
ATOM 525 O O . GLY A 1 71 ? -0.583 6.925 26.298 1.00 61.91 71 GLY A O 1
ATOM 526 N N . PHE A 1 72 ? -0.622 8.782 25.059 1.00 66.44 72 PHE A N 1
ATOM 527 C CA . PHE A 1 72 ? -1.323 8.152 23.942 1.00 66.44 72 PHE A CA 1
ATOM 528 C C . PHE A 1 72 ? -0.455 7.155 23.155 1.00 66.44 72 PHE A C 1
ATOM 530 O O . PHE A 1 72 ? -0.986 6.242 22.528 1.00 66.44 72 PHE A O 1
ATOM 537 N N . GLU A 1 73 ? 0.875 7.264 23.215 1.00 64.50 73 GLU A N 1
ATOM 538 C CA . GLU A 1 73 ? 1.770 6.239 22.654 1.00 64.50 73 GLU A CA 1
ATOM 539 C C . GLU A 1 73 ? 1.665 4.911 23.407 1.00 64.50 73 GLU A C 1
ATOM 541 O O . GLU A 1 73 ? 1.666 3.852 22.775 1.00 64.50 73 GLU A O 1
ATOM 546 N N . ASP A 1 74 ? 1.470 4.963 24.726 1.00 60.16 74 ASP A N 1
ATOM 547 C CA . ASP A 1 74 ? 1.165 3.781 25.533 1.00 60.16 74 ASP A CA 1
ATOM 548 C C . ASP A 1 74 ? -0.236 3.240 25.233 1.00 60.16 74 ASP A C 1
ATOM 550 O O . ASP A 1 74 ? -0.471 2.032 25.266 1.00 60.16 74 ASP A O 1
ATOM 554 N N . VAL A 1 75 ? -1.182 4.112 24.876 1.00 60.16 75 VAL A N 1
ATOM 555 C CA . VAL A 1 75 ? -2.481 3.672 24.358 1.00 60.16 75 VAL A CA 1
ATOM 556 C C . VAL A 1 75 ? -2.273 2.928 23.039 1.00 60.16 75 VAL A C 1
ATOM 558 O O . VAL A 1 75 ? -2.791 1.831 22.920 1.00 60.16 75 VAL A O 1
ATOM 561 N N . PHE A 1 76 ? -1.435 3.395 22.105 1.00 61.38 76 PHE A N 1
ATOM 562 C CA . PHE A 1 76 ? -1.096 2.637 20.886 1.00 61.38 76 PHE A CA 1
ATOM 563 C C . PHE A 1 76 ? -0.353 1.322 21.143 1.00 61.38 76 PHE A C 1
ATOM 565 O O . PHE A 1 76 ? -0.610 0.335 20.452 1.00 61.38 76 PHE A O 1
ATOM 572 N N . SER A 1 77 ? 0.565 1.279 22.110 1.00 54.94 77 SER A N 1
ATOM 573 C CA . SER A 1 77 ? 1.292 0.050 22.450 1.00 54.94 77 SER A CA 1
ATOM 574 C C . SER A 1 77 ? 0.369 -1.003 23.075 1.00 54.94 77 SER A C 1
ATOM 576 O O . SER A 1 77 ? 0.517 -2.190 22.786 1.00 54.94 77 SER A O 1
ATOM 578 N N . ASN A 1 78 ? -0.644 -0.576 23.835 1.00 44.47 78 ASN A N 1
ATOM 579 C CA . ASN A 1 78 ? -1.699 -1.446 24.358 1.00 44.47 78 ASN A CA 1
ATOM 580 C C . ASN A 1 78 ? -2.764 -1.787 23.295 1.00 44.47 78 ASN A C 1
ATOM 582 O O . ASN A 1 78 ? -3.173 -2.942 23.180 1.00 44.47 78 ASN A O 1
ATOM 586 N N . LEU A 1 79 ? -3.149 -0.823 22.450 1.00 49.06 79 LEU A N 1
ATOM 587 C CA . LEU A 1 79 ? -4.033 -1.002 21.288 1.00 49.06 79 LEU A CA 1
ATOM 588 C C . LEU A 1 79 ? -3.435 -1.983 20.270 1.00 49.06 79 LEU A C 1
ATOM 590 O O . LEU A 1 79 ? -4.185 -2.654 19.573 1.00 49.06 79 LEU A O 1
ATOM 594 N N . SER A 1 80 ? -2.107 -2.115 20.193 1.00 43.97 80 SER A N 1
ATOM 595 C CA . SER A 1 80 ? -1.423 -3.105 19.346 1.00 43.97 80 SER A CA 1
ATOM 596 C C . SER A 1 80 ? -1.923 -4.538 19.591 1.00 43.97 80 SER A C 1
ATOM 598 O O . SER A 1 80 ? -2.023 -5.327 18.651 1.00 43.97 80 SER A O 1
ATOM 600 N N . ARG A 1 81 ? -2.314 -4.874 20.832 1.00 39.62 81 ARG A N 1
ATOM 601 C CA . ARG A 1 81 ? -2.852 -6.204 21.163 1.00 39.62 81 ARG A CA 1
ATOM 602 C C . ARG A 1 81 ? -4.358 -6.352 20.938 1.00 39.62 81 ARG A C 1
ATOM 604 O O . ARG A 1 81 ? -4.767 -7.429 20.525 1.00 39.62 81 ARG A O 1
ATOM 611 N N . ASP A 1 82 ? -5.151 -5.304 21.166 1.00 35.97 82 ASP A N 1
ATOM 612 C CA . ASP A 1 82 ? -6.625 -5.400 21.150 1.00 35.97 82 ASP A CA 1
ATOM 613 C C . ASP A 1 82 ? -7.300 -4.766 19.913 1.00 35.97 82 ASP A C 1
ATOM 615 O O . ASP A 1 82 ? -8.460 -5.055 19.623 1.00 35.97 82 ASP A O 1
ATOM 619 N N . VAL A 1 83 ? -6.599 -3.911 19.161 1.00 41.19 83 VAL A N 1
ATOM 620 C CA . VAL A 1 83 ? -7.149 -3.097 18.054 1.00 41.19 83 VAL A CA 1
ATOM 621 C C . VAL A 1 83 ? -6.444 -3.312 16.712 1.00 41.19 83 VAL A C 1
ATOM 623 O O . VAL A 1 83 ? -6.985 -2.939 15.669 1.00 41.19 83 VAL A O 1
ATOM 626 N N . SER A 1 84 ? -5.344 -4.073 16.692 1.00 42.25 84 SER A N 1
ATOM 627 C CA . SER A 1 84 ? -4.875 -4.754 15.471 1.00 42.25 84 SER A CA 1
ATOM 628 C C . SER A 1 84 ? -5.989 -5.577 14.812 1.00 42.25 84 SER A C 1
ATOM 630 O O . SER A 1 84 ? -5.961 -5.838 13.619 1.00 42.25 84 SER A O 1
ATOM 632 N N . GLU A 1 85 ? -7.048 -5.893 15.549 1.00 48.62 85 GLU A N 1
ATOM 633 C CA . GLU A 1 85 ? -8.246 -6.538 15.053 1.00 48.62 85 GLU A CA 1
ATOM 634 C C . GLU A 1 85 ? -9.460 -5.597 15.067 1.00 48.62 85 GLU A C 1
ATOM 636 O O . GLU A 1 85 ? -10.513 -5.944 15.608 1.00 48.62 85 GLU A O 1
ATOM 641 N N . TYR A 1 86 ? -9.379 -4.422 14.425 1.00 50.34 86 TYR A N 1
ATOM 642 C CA . TYR A 1 86 ? -10.595 -3.682 14.060 1.00 50.34 86 TYR A CA 1
ATOM 643 C C . TYR A 1 86 ? -11.337 -4.384 12.918 1.00 50.34 86 TYR A C 1
ATOM 645 O O . TYR A 1 86 ? -11.410 -3.948 11.771 1.00 50.34 86 TYR A O 1
ATOM 653 N N . ARG A 1 87 ? -11.874 -5.545 13.273 1.00 54.59 87 ARG A N 1
ATOM 654 C CA . ARG A 1 87 ? -12.582 -6.478 12.425 1.00 54.59 87 ARG A CA 1
ATOM 655 C C . ARG A 1 87 ? -13.952 -5.887 12.123 1.00 54.59 87 ARG A C 1
ATOM 657 O O . ARG A 1 87 ? -14.871 -6.011 12.937 1.00 54.59 87 ARG A O 1
ATOM 664 N N . VAL A 1 88 ? -14.128 -5.287 10.946 1.00 54.41 88 VAL A N 1
ATOM 665 C CA . VAL A 1 88 ? -15.478 -5.200 10.374 1.00 54.41 88 VAL A CA 1
ATOM 666 C C . VAL A 1 88 ? -15.891 -6.636 10.085 1.00 54.41 88 VAL A C 1
ATOM 668 O O . VAL A 1 88 ? -15.403 -7.261 9.145 1.00 54.41 88 VAL A O 1
ATOM 671 N N . LYS A 1 89 ? -16.680 -7.193 11.002 1.00 54.97 89 LYS A N 1
ATOM 672 C CA . LYS A 1 89 ? -17.224 -8.536 10.875 1.00 54.97 89 LYS A CA 1
ATOM 673 C C . LYS A 1 89 ? -18.360 -8.485 9.864 1.00 54.97 89 LYS A C 1
ATOM 675 O O . LYS A 1 89 ? -19.229 -7.620 9.973 1.00 54.97 89 LYS A O 1
ATOM 680 N N . ASP A 1 90 ? -18.348 -9.397 8.904 1.00 54.75 90 ASP A N 1
ATOM 681 C CA . ASP A 1 90 ? -19.529 -9.673 8.093 1.00 54.75 90 ASP A CA 1
ATOM 682 C C . ASP A 1 90 ? -20.673 -10.237 8.966 1.00 54.75 90 ASP A C 1
ATOM 684 O O . ASP A 1 90 ? -20.506 -10.508 10.162 1.00 54.75 90 ASP A O 1
ATOM 688 N N . GLU A 1 91 ? -21.854 -10.445 8.376 1.00 51.91 91 GLU A N 1
ATOM 689 C CA . GLU A 1 91 ? -23.006 -11.060 9.062 1.00 51.91 91 GLU A CA 1
ATOM 690 C C . GLU A 1 91 ? -22.700 -12.466 9.628 1.00 51.91 91 GLU A C 1
ATOM 692 O O . GLU A 1 91 ? -23.456 -12.990 10.446 1.00 51.91 91 GLU A O 1
ATOM 697 N N . GLN A 1 92 ? -21.584 -13.080 9.221 1.00 54.03 92 GLN A N 1
ATOM 698 C CA . GLN A 1 92 ? -21.121 -14.410 9.619 1.00 54.03 92 GLN A CA 1
ATOM 699 C C . GLN A 1 92 ? -19.981 -14.353 10.656 1.00 54.03 92 GLN A C 1
ATOM 701 O O . GLN A 1 92 ? -19.488 -15.396 11.091 1.00 54.03 92 GLN A O 1
ATOM 706 N N . GLY A 1 93 ? -19.586 -13.158 11.110 1.00 53.62 93 GLY A N 1
ATOM 707 C CA . GLY A 1 93 ? -18.554 -12.960 12.126 1.00 53.62 93 GLY A CA 1
ATOM 708 C C . GLY A 1 93 ? -17.112 -13.033 11.609 1.00 53.62 93 GLY A C 1
ATOM 709 O O . GLY A 1 93 ? -16.188 -12.934 12.423 1.00 53.62 93 GLY A O 1
ATOM 710 N N . SER A 1 94 ? -16.898 -13.200 10.301 1.00 52.91 94 SER A N 1
ATOM 711 C CA . SER A 1 94 ? -15.579 -13.215 9.671 1.00 52.91 94 SER A CA 1
ATOM 712 C C . SER A 1 94 ? -15.077 -11.796 9.480 1.00 52.91 94 SER A C 1
ATOM 714 O O . SER A 1 94 ? -15.790 -10.898 9.045 1.00 52.91 94 SER A O 1
ATOM 716 N N . SER A 1 95 ? -13.823 -11.588 9.834 1.00 53.94 95 SER A N 1
ATOM 717 C CA . SER A 1 95 ? -13.178 -10.296 9.769 1.00 53.94 95 SER A CA 1
ATOM 718 C C . SER A 1 95 ? -12.310 -10.161 8.539 1.00 53.94 95 SER A C 1
ATOM 720 O O . SER A 1 95 ? -11.293 -10.847 8.426 1.00 53.94 95 SER A O 1
ATOM 722 N N . GLU A 1 96 ? -12.698 -9.265 7.644 1.00 63.44 96 GLU A N 1
ATOM 723 C CA . GLU A 1 96 ? -12.020 -9.110 6.356 1.00 63.44 96 GLU A CA 1
ATOM 724 C C . GLU A 1 96 ? -10.982 -7.981 6.347 1.00 63.44 96 GLU A C 1
ATOM 726 O O . GLU A 1 96 ? -10.054 -8.014 5.534 1.00 63.44 96 GLU A O 1
ATOM 731 N N . TYR A 1 97 ? -11.102 -7.025 7.276 1.00 67.56 97 TYR A N 1
ATOM 732 C CA . TYR A 1 97 ? -10.333 -5.784 7.263 1.00 67.56 97 TYR A CA 1
ATOM 733 C C . TYR A 1 97 ? -9.590 -5.553 8.580 1.00 67.56 97 TYR A C 1
ATOM 735 O O . TYR A 1 97 ? -10.131 -5.793 9.660 1.00 67.56 97 TYR A O 1
ATOM 743 N N . LEU A 1 98 ? -8.348 -5.092 8.459 1.00 71.44 98 LEU A N 1
ATOM 744 C CA . LEU A 1 98 ? -7.494 -4.604 9.535 1.00 71.44 98 LEU A CA 1
ATOM 745 C C . LEU A 1 98 ? -7.212 -3.127 9.332 1.00 71.44 98 LEU A C 1
ATOM 747 O O . LEU A 1 98 ? -7.251 -2.638 8.209 1.00 71.44 98 LEU A O 1
ATOM 751 N N . ILE A 1 99 ? -6.871 -2.439 10.411 1.00 74.19 99 ILE A N 1
ATOM 752 C CA . ILE A 1 99 ? -6.441 -1.050 10.361 1.00 74.19 99 ILE A CA 1
ATOM 753 C C . ILE A 1 99 ? -4.996 -1.001 10.820 1.00 74.19 99 ILE A C 1
ATOM 755 O O . ILE A 1 99 ? -4.687 -1.428 11.929 1.00 74.19 99 ILE A O 1
ATOM 759 N N . ALA A 1 100 ? -4.126 -0.468 9.969 1.00 68.56 100 ALA A N 1
ATOM 760 C CA . ALA A 1 100 ? -2.764 -0.138 10.337 1.00 68.56 100 ALA A CA 1
ATOM 761 C C . ALA A 1 100 ? -2.691 1.376 10.610 1.00 68.56 100 ALA A C 1
ATOM 763 O O . ALA A 1 100 ? -2.751 2.171 9.665 1.00 68.56 100 ALA A O 1
ATOM 764 N N . PRO A 1 101 ? -2.656 1.797 11.888 1.00 67.25 101 PRO A N 1
ATOM 765 C CA . PRO A 1 101 ? -2.536 3.200 12.235 1.00 67.25 101 PRO A CA 1
ATOM 766 C C . PRO A 1 101 ? -1.074 3.655 12.189 1.00 67.25 101 PRO A C 1
ATOM 768 O O . PRO A 1 101 ? -0.182 2.959 12.675 1.00 67.25 101 PRO A O 1
ATOM 771 N N . LEU A 1 102 ? -0.839 4.862 11.684 1.00 71.25 102 LEU A N 1
ATOM 772 C CA . LEU A 1 102 ? 0.445 5.552 11.770 1.00 71.25 102 LEU A CA 1
ATOM 773 C C . LEU A 1 102 ? 0.228 6.929 12.401 1.00 71.25 102 LEU A C 1
ATOM 775 O O . LEU A 1 102 ? -0.635 7.692 11.974 1.00 71.25 102 LEU A O 1
ATOM 779 N N . LEU A 1 103 ? 0.986 7.235 13.450 1.00 71.94 103 LEU A N 1
ATOM 780 C CA . LEU A 1 103 ? 0.879 8.492 14.185 1.00 71.94 103 LEU A CA 1
ATOM 781 C C . LEU A 1 103 ? 2.061 9.385 13.812 1.00 71.94 103 LEU A C 1
ATOM 783 O O . LEU A 1 103 ? 3.204 8.940 13.906 1.00 71.94 103 LEU A O 1
ATOM 787 N N . SER A 1 104 ? 1.797 10.632 13.426 1.00 67.94 104 SER A N 1
ATOM 788 C CA . SER A 1 104 ? 2.869 11.588 13.147 1.00 67.94 104 SER A CA 1
ATOM 789 C C . SER A 1 104 ? 3.671 11.909 14.418 1.00 67.94 104 SER A C 1
ATOM 791 O O . SER A 1 104 ? 3.106 11.861 15.523 1.00 67.94 104 SER A O 1
ATOM 793 N N . PRO A 1 105 ? 4.948 12.315 14.285 1.00 60.69 105 PRO A N 1
ATOM 794 C CA . PRO A 1 105 ? 5.751 12.780 15.410 1.00 60.69 105 PRO A CA 1
ATOM 795 C C . PRO A 1 105 ? 5.033 13.884 16.211 1.00 60.69 105 PRO A C 1
ATOM 797 O O . PRO A 1 105 ? 4.258 14.660 15.639 1.00 60.69 105 PRO A O 1
ATOM 800 N N . PRO A 1 106 ? 5.256 13.969 17.535 1.00 56.94 106 PRO A N 1
ATOM 801 C CA . PRO A 1 106 ? 4.571 14.929 18.393 1.00 56.94 106 PRO A CA 1
ATOM 802 C C . PRO A 1 106 ? 4.889 16.380 18.019 1.00 56.94 106 PRO A C 1
ATOM 804 O O . PRO A 1 106 ? 6.016 16.838 18.187 1.00 56.94 106 PRO A O 1
ATOM 807 N N . ALA A 1 107 ? 3.863 17.131 17.617 1.00 54.44 107 ALA A N 1
ATOM 808 C CA . ALA A 1 107 ? 3.908 18.585 17.505 1.00 54.44 107 ALA A CA 1
ATOM 809 C C . ALA A 1 107 ? 2.727 19.199 18.279 1.00 54.44 107 ALA A C 1
ATOM 811 O O . ALA A 1 107 ? 1.670 19.497 17.732 1.00 54.44 107 ALA A O 1
ATOM 812 N N . GLY A 1 108 ? 2.907 19.380 19.591 1.00 64.56 108 GLY A N 1
ATOM 813 C CA . GLY A 1 108 ? 1.916 20.024 20.461 1.00 64.56 108 GLY A CA 1
ATOM 814 C C . GLY A 1 108 ? 0.763 19.113 20.906 1.00 64.56 108 GLY A C 1
ATOM 815 O O . GLY A 1 108 ? 0.953 17.925 21.157 1.00 64.56 108 GLY A O 1
ATOM 816 N N . GLN A 1 109 ? -0.428 19.701 21.063 1.00 68.38 109 GLN A N 1
ATOM 817 C CA . GLN A 1 109 ? -1.650 19.034 21.549 1.00 68.38 109 GLN A CA 1
ATOM 818 C C . GLN A 1 109 ? -2.450 18.340 20.443 1.00 68.38 109 GLN A C 1
ATOM 820 O O . GLN A 1 109 ? -3.459 17.706 20.729 1.00 68.38 109 GLN A O 1
ATOM 825 N N . ALA A 1 110 ? -2.020 18.452 19.188 1.00 73.81 110 ALA A N 1
ATOM 826 C CA . ALA A 1 110 ? -2.638 17.769 18.067 1.00 73.81 110 ALA A CA 1
ATOM 827 C C . ALA A 1 110 ? -1.643 16.768 17.475 1.00 73.81 110 ALA A C 1
ATOM 829 O O . ALA A 1 110 ? -0.465 17.081 17.308 1.00 73.81 110 ALA A O 1
ATOM 830 N N . ARG A 1 111 ? -2.105 15.561 17.144 1.00 78.56 111 ARG A N 1
ATOM 831 C CA . ARG A 1 111 ? -1.323 14.598 16.358 1.00 78.56 111 ARG A CA 1
ATOM 832 C C . ARG A 1 111 ? -2.129 14.140 15.158 1.00 78.56 111 ARG A C 1
ATOM 834 O O . ARG A 1 111 ? -3.335 13.916 15.263 1.00 78.56 111 ARG A O 1
ATOM 841 N N . ARG A 1 112 ? -1.458 13.978 14.024 1.00 80.38 112 ARG A N 1
ATOM 842 C CA . ARG A 1 112 ? -2.059 13.391 12.832 1.00 80.38 112 ARG A CA 1
ATOM 843 C C . ARG A 1 112 ? -2.044 11.875 12.978 1.00 80.38 112 ARG A C 1
ATOM 845 O O . ARG A 1 112 ? -1.021 11.288 13.322 1.00 80.38 112 ARG A O 1
ATOM 852 N N . LEU A 1 113 ? -3.190 11.262 12.733 1.00 84.00 113 LEU A N 1
ATOM 853 C CA . LEU A 1 113 ? -3.392 9.826 12.700 1.00 84.00 113 LEU A CA 1
ATOM 854 C C . LEU A 1 113 ? -3.765 9.440 11.272 1.00 84.00 113 LEU A C 1
ATOM 856 O O . LEU A 1 113 ? -4.793 9.860 10.743 1.00 84.00 113 LEU A O 1
ATOM 860 N N . LEU A 1 114 ? -2.915 8.627 10.669 1.00 84.06 114 LEU A N 1
ATOM 861 C CA . LEU A 1 114 ? -3.146 7.988 9.390 1.00 84.06 114 LEU A CA 1
ATOM 862 C C . LEU A 1 114 ? -3.732 6.605 9.645 1.00 84.06 114 LEU A C 1
ATOM 864 O O . LEU A 1 114 ? -3.250 5.862 10.497 1.00 84.06 114 LEU A O 1
ATOM 868 N N . ILE A 1 115 ? -4.788 6.276 8.921 1.00 86.94 115 ILE A N 1
ATOM 869 C CA . ILE A 1 115 ? -5.570 5.057 9.078 1.00 86.94 115 ILE A CA 1
ATOM 870 C C . ILE A 1 115 ? -5.517 4.334 7.740 1.00 86.94 115 ILE A C 1
ATOM 872 O O . ILE A 1 115 ? -6.072 4.810 6.748 1.00 86.94 115 ILE A O 1
ATOM 876 N N . VAL A 1 116 ? -4.853 3.181 7.710 1.00 87.06 116 VAL A N 1
ATOM 877 C CA . VAL A 1 116 ? -4.711 2.380 6.492 1.00 87.06 116 VAL A CA 1
ATOM 878 C C . VAL A 1 116 ? -5.530 1.102 6.642 1.00 87.06 116 VAL A C 1
ATOM 880 O O . VAL A 1 116 ? -5.070 0.157 7.288 1.00 87.06 116 VAL A O 1
ATOM 883 N N . PRO A 1 117 ? -6.760 1.044 6.101 1.00 87.94 117 PRO A N 1
ATOM 884 C CA . PRO A 1 117 ? -7.489 -0.206 6.018 1.00 87.94 117 PRO A CA 1
ATOM 885 C C . PRO A 1 117 ? -6.802 -1.171 5.051 1.00 87.94 117 PRO A C 1
ATOM 887 O O . PRO A 1 117 ? -6.563 -0.874 3.875 1.00 87.94 117 PRO A O 1
ATOM 890 N N . CYS A 1 118 ? -6.539 -2.363 5.559 1.00 86.06 118 CYS A N 1
ATOM 891 C CA . CYS A 1 118 ? -5.883 -3.460 4.879 1.00 86.06 118 CYS A CA 1
ATOM 892 C C . CYS A 1 118 ? -6.827 -4.660 4.821 1.00 86.06 118 CYS A C 1
ATOM 894 O O . CYS A 1 118 ? -7.590 -4.898 5.752 1.00 86.06 118 CYS A O 1
ATOM 896 N N . ARG A 1 119 ? -6.750 -5.462 3.761 1.00 84.62 119 ARG A N 1
ATOM 897 C CA . ARG A 1 119 ? -7.503 -6.722 3.637 1.00 84.62 119 ARG A CA 1
ATOM 898 C C . ARG A 1 119 ? -6.580 -7.921 3.558 1.00 84.62 119 ARG A C 1
ATOM 900 O O . ARG A 1 119 ? -5.502 -7.851 2.968 1.00 84.62 119 ARG A O 1
ATOM 907 N N . LYS A 1 120 ? -7.047 -9.069 4.041 1.00 84.25 120 LYS A N 1
ATOM 908 C CA . LYS A 1 120 ? -6.362 -10.331 3.765 1.00 84.25 120 LYS A CA 1
ATOM 909 C C . LYS A 1 120 ? -6.665 -10.776 2.330 1.00 84.25 120 LYS A C 1
ATOM 911 O O . LYS A 1 120 ? -7.818 -10.973 1.970 1.00 84.25 120 LYS A O 1
ATOM 916 N N . ILE A 1 121 ? -5.637 -10.946 1.502 1.00 83.19 121 ILE A N 1
ATOM 917 C CA . ILE A 1 121 ? -5.789 -11.368 0.099 1.00 83.19 121 ILE A CA 1
ATOM 918 C C . ILE A 1 121 ? -6.156 -12.855 0.009 1.00 83.19 121 ILE A C 1
ATOM 920 O O . ILE A 1 121 ? -7.002 -13.233 -0.798 1.00 83.19 121 ILE A O 1
ATOM 924 N N . PHE A 1 122 ? -5.548 -13.703 0.846 1.00 82.50 122 PHE A N 1
ATOM 925 C CA . PHE A 1 122 ? -5.828 -15.140 0.883 1.00 82.50 122 PHE A CA 1
ATOM 926 C C . PHE A 1 122 ? -5.957 -15.640 2.320 1.00 82.50 122 PHE A C 1
ATOM 928 O O . PHE A 1 122 ? -5.231 -15.204 3.202 1.00 82.50 122 PHE A O 1
ATOM 935 N N . LYS A 1 123 ? -6.815 -16.632 2.572 1.00 80.12 123 LYS A N 1
ATOM 936 C CA . LYS A 1 123 ? -7.055 -17.156 3.932 1.00 80.12 123 LYS A CA 1
ATOM 937 C C . LYS A 1 123 ? -5.777 -17.585 4.675 1.00 80.12 123 LYS A C 1
ATOM 939 O O . LYS A 1 123 ? -5.653 -17.316 5.866 1.00 80.12 123 LYS A O 1
ATOM 944 N N . ASN A 1 124 ? -4.817 -18.167 3.954 1.00 83.12 124 ASN A N 1
ATOM 945 C CA . ASN A 1 124 ? -3.550 -18.680 4.491 1.00 83.12 124 ASN A CA 1
ATOM 946 C C . ASN A 1 124 ? -2.331 -17.868 4.008 1.00 83.12 124 ASN A C 1
ATOM 948 O O . ASN A 1 124 ? -1.230 -18.403 3.908 1.00 83.12 124 ASN A O 1
ATOM 952 N N . SER A 1 125 ? -2.521 -16.605 3.609 1.00 84.75 125 SER A N 1
ATOM 953 C CA . SER A 1 125 ? -1.392 -15.724 3.298 1.00 84.75 125 SER A CA 1
ATOM 954 C C . SER A 1 125 ? -0.710 -15.252 4.573 1.00 84.75 125 SER A C 1
ATOM 956 O O . SER A 1 125 ? -1.405 -14.825 5.498 1.00 84.75 125 SER A O 1
ATOM 958 N N . LEU A 1 126 ? 0.616 -15.229 4.537 1.00 85.56 126 LEU A N 1
ATOM 959 C CA . LEU A 1 126 ? 1.454 -14.508 5.483 1.00 85.56 126 LEU A CA 1
ATOM 960 C C . LEU A 1 126 ? 1.900 -13.182 4.864 1.00 85.56 126 LEU A C 1
ATOM 962 O O . LEU A 1 126 ? 2.019 -13.072 3.638 1.00 85.56 126 LEU A O 1
ATOM 966 N N . TYR A 1 127 ? 2.145 -12.199 5.715 1.00 84.75 127 TYR A N 1
ATOM 967 C CA . TYR A 1 127 ? 2.623 -10.869 5.354 1.00 84.75 127 TYR A CA 1
ATOM 968 C C . TYR A 1 127 ? 3.903 -10.591 6.116 1.00 84.75 127 TYR A C 1
ATOM 970 O O . TYR A 1 127 ? 4.040 -11.016 7.262 1.00 84.75 127 TYR A O 1
ATOM 978 N N . ARG A 1 128 ? 4.840 -9.886 5.487 1.00 83.31 128 ARG A N 1
ATOM 979 C CA . ARG A 1 128 ? 6.007 -9.385 6.211 1.00 83.31 128 ARG A CA 1
ATOM 980 C C . ARG A 1 128 ? 5.520 -8.439 7.317 1.00 83.31 128 ARG A C 1
ATOM 982 O O . ARG A 1 128 ? 4.587 -7.668 7.086 1.00 83.31 128 ARG A O 1
ATOM 989 N N . THR A 1 129 ? 6.147 -8.491 8.489 1.00 76.12 129 THR A N 1
ATOM 990 C CA . THR A 1 129 ? 5.912 -7.533 9.582 1.00 76.12 129 THR A CA 1
ATOM 991 C C . THR A 1 129 ? 7.238 -7.033 10.151 1.00 76.12 129 THR A C 1
ATOM 993 O O . THR A 1 129 ? 8.238 -7.741 10.103 1.00 76.12 129 THR A O 1
ATOM 996 N N . ASN A 1 130 ? 7.224 -5.826 10.716 1.00 63.81 130 ASN A N 1
ATOM 997 C CA . ASN A 1 130 ? 8.318 -5.262 11.505 1.00 63.81 130 ASN A CA 1
ATOM 998 C C . ASN A 1 130 ? 7.867 -5.166 12.974 1.00 63.81 130 ASN A C 1
ATOM 1000 O O . ASN A 1 130 ? 7.781 -4.070 13.530 1.00 63.81 130 ASN A O 1
ATOM 1004 N N . ASP A 1 131 ? 7.529 -6.299 13.604 1.00 53.94 131 ASP A N 1
ATOM 1005 C CA . ASP A 1 131 ? 6.924 -6.349 14.956 1.00 53.94 131 ASP A CA 1
ATOM 1006 C C . ASP A 1 131 ? 7.779 -5.697 16.055 1.00 53.94 131 ASP A C 1
ATOM 1008 O O . ASP A 1 131 ? 7.284 -5.340 17.123 1.00 53.94 131 ASP A O 1
ATOM 1012 N N . ASN A 1 132 ? 9.044 -5.419 15.767 1.00 42.38 132 ASN A N 1
ATOM 1013 C CA . ASN A 1 132 ? 9.814 -4.425 16.490 1.00 42.38 132 ASN A CA 1
ATOM 1014 C C . ASN A 1 132 ? 10.020 -3.248 15.542 1.00 42.38 132 ASN A C 1
ATOM 1016 O O . ASN A 1 132 ? 10.705 -3.402 14.534 1.00 42.38 132 ASN A O 1
ATOM 1020 N N . LYS A 1 133 ? 9.499 -2.069 15.897 1.00 41.53 133 LYS A N 1
ATOM 1021 C CA . LYS A 1 133 ? 9.532 -0.812 15.117 1.00 41.53 133 LYS A CA 1
ATOM 1022 C C . LYS A 1 133 ? 10.920 -0.366 14.592 1.00 41.53 133 LYS A C 1
ATOM 1024 O O . LYS A 1 133 ? 10.995 0.630 13.889 1.00 41.53 133 LYS A O 1
ATOM 1029 N N . PHE A 1 134 ? 11.992 -1.102 14.902 1.00 36.12 134 PHE A N 1
ATOM 1030 C CA . PHE A 1 134 ? 13.369 -0.922 14.426 1.00 36.12 134 PHE A CA 1
ATOM 1031 C C . PHE A 1 134 ? 14.145 -2.243 14.216 1.00 36.12 134 PHE A C 1
ATOM 1033 O O . PHE A 1 134 ? 15.346 -2.213 13.948 1.00 36.12 134 PHE A O 1
ATOM 1040 N N . SER A 1 135 ? 13.511 -3.414 14.354 1.00 38.44 135 SER A N 1
ATOM 1041 C CA . SER A 1 135 ? 14.164 -4.683 14.023 1.00 38.44 135 SER A CA 1
ATOM 1042 C C . SER A 1 135 ? 14.122 -4.862 12.523 1.00 38.44 135 SER A C 1
ATOM 1044 O O . SER A 1 135 ? 13.081 -5.147 11.942 1.00 38.44 135 SER A O 1
ATOM 1046 N N . GLN A 1 136 ? 15.288 -4.751 11.908 1.00 45.19 136 GLN A N 1
ATOM 1047 C CA . GLN A 1 136 ? 15.530 -5.188 10.543 1.00 45.19 136 GLN A CA 1
ATOM 1048 C C . GLN A 1 136 ? 15.578 -6.720 10.454 1.00 45.19 136 GLN A C 1
ATOM 1050 O O . GLN A 1 136 ? 16.355 -7.224 9.655 1.00 45.19 136 GLN A O 1
ATOM 1055 N N . ASN A 1 137 ? 14.852 -7.471 11.298 1.00 50.16 137 ASN A N 1
ATOM 1056 C CA . ASN A 1 137 ? 14.829 -8.924 11.183 1.00 50.16 137 ASN A CA 1
ATOM 1057 C C . ASN A 1 137 ? 13.854 -9.280 10.065 1.00 50.16 137 ASN A C 1
ATOM 1059 O O . ASN A 1 137 ? 12.641 -9.210 10.258 1.00 50.16 137 ASN A O 1
ATOM 1063 N N . PRO A 1 138 ? 14.361 -9.622 8.878 1.00 52.72 138 PRO A N 1
ATOM 1064 C CA . PRO A 1 138 ? 13.516 -9.764 7.718 1.00 52.72 138 PRO A CA 1
ATOM 1065 C C . PRO A 1 138 ? 12.665 -11.020 7.747 1.00 52.72 138 PRO A C 1
ATOM 1067 O O . PRO A 1 138 ? 11.889 -11.194 6.825 1.00 52.72 138 PRO A O 1
ATOM 1070 N N . ASP A 1 139 ? 12.821 -11.893 8.741 1.00 60.69 139 ASP A N 1
ATOM 1071 C CA . ASP A 1 139 ? 12.181 -13.206 8.813 1.00 60.69 139 ASP A CA 1
ATOM 1072 C C . ASP A 1 139 ? 10.854 -13.213 9.584 1.00 60.69 139 ASP A C 1
ATOM 1074 O O . ASP A 1 139 ? 10.221 -14.265 9.693 1.00 60.69 139 ASP A O 1
ATOM 1078 N N . ASP A 1 140 ? 10.394 -12.057 10.068 1.00 74.88 140 ASP A N 1
ATOM 1079 C CA . ASP A 1 140 ? 9.145 -11.966 10.818 1.00 74.88 140 ASP A CA 1
ATOM 1080 C C . ASP A 1 140 ? 7.929 -11.930 9.868 1.00 74.88 140 ASP A C 1
ATOM 1082 O O . ASP A 1 140 ? 7.854 -11.162 8.898 1.00 74.88 140 ASP A O 1
ATOM 1086 N N . TRP A 1 141 ? 6.956 -12.799 10.150 1.00 82.00 141 TRP A N 1
ATOM 1087 C CA . TRP A 1 141 ? 5.724 -12.962 9.380 1.00 82.00 141 TRP A CA 1
ATOM 1088 C C . TRP A 1 141 ? 4.504 -12.814 10.282 1.00 82.00 141 TRP A C 1
ATOM 1090 O O . TRP A 1 141 ? 4.455 -13.383 11.370 1.00 82.00 141 TRP A O 1
ATOM 1100 N N . ALA A 1 142 ? 3.487 -12.120 9.785 1.00 80.12 142 ALA A N 1
ATOM 1101 C CA . ALA A 1 142 ? 2.187 -11.990 10.419 1.00 80.12 142 ALA A CA 1
ATOM 1102 C C . ALA A 1 142 ? 1.091 -12.650 9.573 1.00 80.12 142 ALA A C 1
ATOM 1104 O O . ALA A 1 142 ? 1.145 -12.681 8.341 1.00 80.12 142 ALA A O 1
ATOM 1105 N N . ASP A 1 143 ? 0.041 -13.130 10.239 1.00 79.12 143 ASP A N 1
ATOM 1106 C CA . ASP A 1 143 ? -1.162 -13.655 9.580 1.00 79.12 143 ASP A CA 1
ATOM 1107 C C . ASP A 1 143 ? -1.972 -12.573 8.854 1.00 79.12 143 ASP A C 1
ATOM 1109 O O . ASP A 1 143 ? -2.856 -12.886 8.047 1.00 79.12 143 ASP A O 1
ATOM 1113 N N . TYR A 1 144 ? -1.680 -11.306 9.137 1.00 78.75 144 TYR A N 1
ATOM 1114 C CA . TYR A 1 144 ? -2.406 -10.159 8.626 1.00 78.75 144 TYR A CA 1
ATOM 1115 C C . TYR A 1 144 ? -1.460 -9.076 8.106 1.00 78.75 144 TYR A C 1
ATOM 1117 O O . TYR A 1 144 ? -0.336 -8.957 8.594 1.00 78.75 144 TYR A O 1
ATOM 1125 N N . PRO A 1 145 ? -1.907 -8.294 7.110 1.00 84.31 145 PRO A N 1
ATOM 1126 C CA . PRO A 1 145 ? -1.118 -7.198 6.565 1.00 84.31 145 PRO A CA 1
ATOM 1127 C C . PRO A 1 145 ? -0.871 -6.119 7.621 1.00 84.31 145 PRO A C 1
ATOM 1129 O O . PRO A 1 145 ? -1.804 -5.689 8.299 1.00 84.31 145 PRO A O 1
ATOM 1132 N N . ASN A 1 146 ? 0.372 -5.653 7.703 1.00 80.94 146 ASN A N 1
ATOM 1133 C CA . ASN A 1 146 ? 0.791 -4.579 8.595 1.00 80.94 146 ASN A CA 1
ATOM 1134 C C . ASN A 1 146 ? 1.602 -3.529 7.823 1.00 80.94 146 ASN A C 1
ATOM 1136 O O . ASN A 1 146 ? 2.142 -3.821 6.754 1.00 80.94 146 ASN A O 1
ATOM 1140 N N . LEU A 1 147 ? 1.677 -2.311 8.358 1.00 82.19 147 LEU A N 1
ATOM 1141 C CA . LEU A 1 147 ? 2.562 -1.280 7.828 1.00 82.19 147 LEU A CA 1
ATOM 1142 C C . LEU A 1 147 ? 4.018 -1.626 8.149 1.00 82.19 147 LEU A C 1
ATOM 1144 O O . LEU A 1 147 ? 4.368 -1.964 9.279 1.00 82.19 147 LEU A O 1
ATOM 1148 N N . ILE A 1 148 ? 4.867 -1.492 7.139 1.00 82.31 148 ILE A N 1
ATOM 1149 C CA . ILE A 1 148 ? 6.315 -1.632 7.226 1.00 82.31 148 ILE A CA 1
ATOM 1150 C C . ILE A 1 148 ? 6.954 -0.316 6.809 1.00 82.31 148 ILE A C 1
ATOM 1152 O O . ILE A 1 148 ? 6.602 0.248 5.774 1.00 82.31 148 ILE A O 1
ATOM 1156 N N . ALA A 1 149 ? 7.925 0.129 7.601 1.00 84.00 149 ALA A N 1
ATOM 1157 C CA . ALA A 1 149 ? 8.826 1.212 7.244 1.00 84.00 149 ALA A CA 1
ATOM 1158 C C . ALA A 1 149 ? 9.915 0.697 6.293 1.00 84.00 149 ALA A C 1
ATOM 1160 O O . ALA A 1 149 ? 10.629 -0.259 6.605 1.00 84.00 149 ALA A O 1
ATOM 1161 N N . LEU A 1 150 ? 10.048 1.351 5.145 1.00 86.25 150 LEU A N 1
ATOM 1162 C CA . LEU A 1 150 ? 11.108 1.154 4.170 1.00 86.25 150 LEU A CA 1
ATOM 1163 C C . LEU A 1 150 ? 12.046 2.365 4.217 1.00 86.25 150 LEU A C 1
ATOM 1165 O O . LEU A 1 150 ? 11.621 3.466 3.853 1.00 86.25 150 LEU A O 1
ATOM 1169 N N . PRO A 1 151 ? 13.304 2.190 4.656 1.00 87.69 151 PRO A N 1
ATOM 1170 C CA . PRO A 1 151 ? 14.290 3.258 4.577 1.00 87.69 151 PRO A CA 1
ATOM 1171 C C . PRO A 1 151 ? 14.569 3.630 3.117 1.00 87.69 151 PRO A C 1
ATOM 1173 O O . PRO A 1 151 ? 14.731 2.755 2.255 1.00 87.69 151 PRO A O 1
ATOM 1176 N N . LEU A 1 152 ? 14.639 4.932 2.859 1.00 88.69 152 LEU A N 1
ATOM 1177 C CA . LEU A 1 152 ? 15.129 5.491 1.609 1.00 88.69 152 LEU A CA 1
ATOM 1178 C C . LEU A 1 152 ? 16.622 5.806 1.722 1.00 88.69 152 LEU A C 1
ATOM 1180 O O . LEU A 1 152 ? 17.186 5.849 2.813 1.00 88.69 152 LEU A O 1
ATOM 1184 N N . ASP A 1 153 ? 17.263 5.935 0.570 1.00 87.75 153 ASP A N 1
ATOM 1185 C CA . ASP A 1 153 ? 18.625 6.440 0.462 1.00 87.75 153 ASP A CA 1
ATOM 1186 C C . ASP A 1 153 ? 18.578 7.962 0.285 1.00 87.75 153 ASP A C 1
ATOM 1188 O O . ASP A 1 153 ? 17.817 8.457 -0.551 1.00 87.75 153 ASP A O 1
ATOM 1192 N N . ASP A 1 154 ? 19.399 8.680 1.049 1.00 79.19 154 ASP A N 1
ATOM 1193 C CA . ASP A 1 154 ? 19.497 10.141 0.994 1.00 79.19 154 ASP A CA 1
ATOM 1194 C C . ASP A 1 154 ? 20.270 10.596 -0.264 1.00 79.19 154 ASP A C 1
ATOM 1196 O O . ASP A 1 154 ? 20.172 11.744 -0.695 1.00 79.19 154 ASP A O 1
ATOM 1200 N N . GLU A 1 155 ? 21.027 9.691 -0.900 1.00 72.38 155 GLU A N 1
ATOM 1201 C CA . GLU A 1 155 ? 21.771 9.958 -2.134 1.00 72.38 155 GLU A CA 1
ATOM 1202 C C . GLU A 1 155 ? 20.887 9.775 -3.382 1.00 72.38 155 GLU A C 1
ATOM 1204 O O . GLU A 1 155 ? 20.999 8.795 -4.134 1.00 72.38 155 GLU A O 1
ATOM 1209 N N . ILE A 1 156 ? 20.002 10.742 -3.633 1.00 69.75 156 ILE A N 1
ATOM 1210 C CA . ILE A 1 156 ? 19.310 10.877 -4.920 1.00 69.75 156 ILE A CA 1
ATOM 1211 C C . ILE A 1 156 ? 20.020 11.955 -5.738 1.00 69.75 156 ILE A C 1
ATOM 1213 O O . ILE A 1 156 ? 20.078 13.111 -5.348 1.00 69.75 156 ILE A O 1
ATOM 1217 N N . ASP A 1 157 ? 20.565 11.564 -6.890 1.00 71.69 157 ASP A N 1
ATOM 1218 C CA . ASP A 1 157 ? 21.181 12.485 -7.851 1.00 71.69 157 ASP A CA 1
ATOM 1219 C C . ASP A 1 157 ? 20.190 13.597 -8.251 1.00 71.69 157 ASP A C 1
ATOM 1221 O O . ASP A 1 157 ? 19.128 13.304 -8.805 1.00 71.69 157 ASP A O 1
ATOM 1225 N N . ASP A 1 158 ? 20.545 14.861 -7.996 1.00 68.50 158 ASP A N 1
ATOM 1226 C CA . ASP A 1 158 ? 19.736 16.052 -8.303 1.00 68.50 158 ASP A CA 1
ATOM 1227 C C . ASP A 1 158 ? 19.349 16.164 -9.783 1.00 68.50 158 ASP A C 1
ATOM 1229 O O . ASP A 1 158 ? 18.370 16.824 -10.129 1.00 68.50 158 ASP A O 1
ATOM 1233 N N . ALA A 1 159 ? 20.072 15.488 -10.681 1.00 74.38 159 ALA A N 1
ATOM 1234 C CA . ALA A 1 159 ? 19.703 15.408 -12.091 1.00 74.38 159 ALA A CA 1
ATOM 1235 C C . ALA A 1 159 ? 18.469 14.522 -12.360 1.00 74.38 159 ALA A C 1
ATOM 1237 O O . ALA A 1 159 ? 17.957 14.501 -13.486 1.00 74.38 159 ALA A O 1
ATOM 1238 N N . ARG A 1 160 ? 17.987 13.762 -11.369 1.00 75.81 160 ARG A N 1
ATOM 1239 C CA . ARG A 1 160 ? 16.841 12.855 -11.499 1.00 75.81 160 ARG A CA 1
ATOM 1240 C C . ARG A 1 160 ? 15.523 13.574 -11.198 1.00 75.81 160 ARG A C 1
ATOM 1242 O O . ARG A 1 160 ? 15.472 14.440 -10.328 1.00 75.81 160 ARG A O 1
ATOM 1249 N N . PRO A 1 161 ? 14.427 13.200 -11.882 1.00 80.38 161 PRO A N 1
ATOM 1250 C CA . PRO A 1 161 ? 13.128 13.823 -11.657 1.00 80.38 161 PRO A CA 1
ATOM 1251 C C . PRO A 1 161 ? 12.654 13.637 -10.206 1.00 80.38 161 PRO A C 1
ATOM 1253 O O . PRO A 1 161 ? 12.811 12.564 -9.626 1.00 80.38 161 PRO A O 1
ATOM 1256 N N . GLY A 1 162 ? 12.023 14.671 -9.643 1.00 83.50 162 GLY A N 1
ATOM 1257 C CA . GLY A 1 162 ? 11.527 14.729 -8.260 1.00 83.50 162 GLY A CA 1
ATOM 1258 C C . GLY A 1 162 ? 10.419 13.731 -7.908 1.00 83.50 162 GLY A C 1
ATOM 1259 O O . GLY A 1 162 ? 9.918 13.737 -6.795 1.00 83.50 162 GLY A O 1
ATOM 1260 N N . ASN A 1 163 ? 10.017 12.850 -8.825 1.00 89.31 163 ASN A N 1
ATOM 1261 C CA . ASN A 1 163 ? 9.081 11.756 -8.556 1.00 89.31 163 ASN A CA 1
ATOM 1262 C C . ASN A 1 163 ? 9.773 10.392 -8.382 1.00 89.31 163 ASN A C 1
ATOM 1264 O O . ASN A 1 163 ? 9.116 9.352 -8.455 1.00 89.31 163 ASN A O 1
ATOM 1268 N N . LEU A 1 164 ? 11.097 10.372 -8.214 1.00 90.38 164 LEU A N 1
ATOM 1269 C CA . LEU A 1 164 ? 11.868 9.159 -7.960 1.00 90.38 164 LEU A CA 1
ATOM 1270 C C . LEU A 1 164 ? 12.336 9.111 -6.511 1.00 90.38 164 LEU A C 1
ATOM 1272 O O . LEU A 1 164 ? 12.940 10.055 -6.013 1.00 90.38 164 LEU A O 1
ATOM 1276 N N . LEU A 1 165 ? 12.107 7.964 -5.880 1.00 89.88 165 LEU A N 1
ATOM 1277 C CA . LEU A 1 165 ? 12.601 7.618 -4.555 1.00 89.88 165 LEU A CA 1
ATOM 1278 C C . LEU A 1 165 ? 13.559 6.434 -4.688 1.00 89.88 165 LEU A C 1
ATOM 1280 O O . LEU A 1 165 ? 13.251 5.463 -5.386 1.00 89.88 165 LEU A O 1
ATOM 1284 N N . LYS A 1 166 ? 14.716 6.499 -4.032 1.00 90.81 166 LYS A N 1
ATOM 1285 C CA . LYS A 1 166 ? 15.691 5.405 -4.006 1.00 90.81 166 LYS A CA 1
ATOM 1286 C C . LYS A 1 166 ? 15.527 4.621 -2.708 1.00 90.81 166 LYS A C 1
ATOM 1288 O O . LYS A 1 166 ? 15.588 5.201 -1.631 1.00 90.81 166 LYS A O 1
ATOM 1293 N N . LEU A 1 167 ? 15.306 3.310 -2.800 1.00 88.62 167 LEU A N 1
ATOM 1294 C CA . LEU A 1 167 ? 15.301 2.449 -1.616 1.00 88.62 167 LEU A CA 1
ATOM 1295 C C . LEU A 1 167 ? 16.725 2.277 -1.093 1.00 88.62 167 LEU A C 1
ATOM 1297 O O . LEU A 1 167 ? 17.658 2.091 -1.877 1.00 88.62 167 LEU A O 1
ATOM 1301 N N . HIS A 1 168 ? 16.872 2.258 0.230 1.00 87.25 168 HIS A N 1
ATOM 1302 C CA . HIS A 1 168 ? 18.165 2.048 0.865 1.00 87.25 168 HIS A CA 1
ATOM 1303 C C . HIS A 1 168 ? 18.782 0.703 0.442 1.00 87.25 168 HIS A C 1
ATOM 1305 O O . HIS A 1 168 ? 18.108 -0.331 0.378 1.00 87.25 168 HIS A O 1
ATOM 1311 N N . SER A 1 169 ? 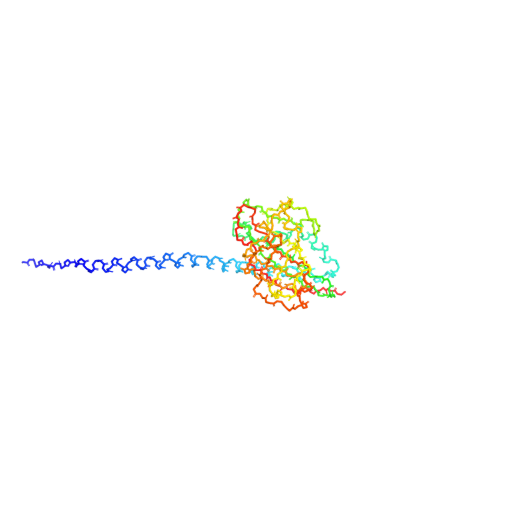20.094 0.699 0.195 1.00 78.62 169 SER A N 1
ATOM 1312 C CA . SER A 1 169 ? 20.840 -0.451 -0.346 1.00 78.62 169 SER A CA 1
ATOM 1313 C C . SER A 1 169 ? 20.717 -1.744 0.478 1.00 78.62 169 SER A C 1
ATOM 1315 O O . SER A 1 169 ? 20.814 -2.845 -0.069 1.00 78.62 169 SER A O 1
ATOM 1317 N N . SER A 1 170 ? 20.427 -1.642 1.780 1.00 74.81 170 SER A N 1
ATOM 1318 C CA . SER A 1 170 ? 20.158 -2.804 2.644 1.00 74.81 170 SER A CA 1
ATOM 1319 C C . SER A 1 170 ? 18.951 -3.634 2.185 1.00 74.81 170 SER A C 1
ATOM 1321 O O . SER A 1 170 ? 18.965 -4.854 2.344 1.00 74.81 170 SER A O 1
ATOM 1323 N N . LEU A 1 171 ? 17.947 -3.006 1.562 1.00 73.31 171 LEU A N 1
ATOM 1324 C CA . LEU A 1 171 ? 16.768 -3.664 0.983 1.00 73.31 171 LEU A CA 1
ATOM 1325 C C . LEU A 1 171 ? 17.031 -4.244 -0.415 1.00 73.31 171 LEU A C 1
ATOM 1327 O O . LEU A 1 171 ? 16.257 -5.061 -0.918 1.00 73.31 171 LEU A O 1
ATOM 1331 N N . ALA A 1 172 ? 18.117 -3.817 -1.058 1.00 61.34 172 ALA A N 1
ATOM 1332 C CA . ALA A 1 172 ? 18.523 -4.290 -2.374 1.00 61.34 172 ALA A CA 1
ATOM 1333 C C . ALA A 1 172 ? 19.483 -5.495 -2.317 1.00 61.34 172 ALA A C 1
ATOM 1335 O O . ALA A 1 172 ? 19.801 -6.097 -3.348 1.00 61.34 172 ALA A O 1
ATOM 1336 N N . SER A 1 173 ? 19.932 -5.881 -1.116 1.00 61.31 173 SER A N 1
ATOM 1337 C CA . SER A 1 173 ? 20.821 -7.026 -0.921 1.00 61.31 173 SER A CA 1
ATOM 1338 C C . SER A 1 173 ? 20.155 -8.356 -1.291 1.00 61.31 173 SER A C 1
ATOM 1340 O O . SER A 1 173 ? 19.001 -8.619 -0.967 1.00 61.31 173 SER A O 1
ATOM 1342 N N . ARG A 1 174 ? 20.928 -9.258 -1.913 1.00 54.25 174 ARG A N 1
ATOM 1343 C CA . ARG A 1 174 ? 20.508 -10.635 -2.242 1.00 54.25 174 ARG A CA 1
ATOM 1344 C C . ARG A 1 174 ? 20.320 -11.544 -1.022 1.00 54.25 174 ARG A C 1
ATOM 1346 O O . ARG A 1 174 ? 19.812 -12.649 -1.186 1.00 54.25 174 ARG A O 1
ATOM 1353 N N . THR A 1 175 ? 20.797 -11.136 0.154 1.00 53.38 175 THR A N 1
ATOM 1354 C CA . THR A 1 175 ? 20.837 -11.971 1.369 1.00 53.38 175 THR A CA 1
ATOM 1355 C C . THR A 1 175 ? 19.806 -11.574 2.428 1.00 53.38 175 THR A C 1
ATOM 1357 O O . THR A 1 175 ? 19.773 -12.189 3.487 1.00 53.38 175 THR A O 1
ATOM 1360 N N . ALA A 1 176 ? 18.979 -10.567 2.151 1.00 56.22 176 ALA A N 1
ATOM 1361 C CA . ALA A 1 176 ? 17.855 -10.110 2.968 1.00 56.22 176 ALA A CA 1
ATOM 1362 C C . ALA A 1 176 ? 16.592 -10.090 2.065 1.00 56.22 176 ALA A C 1
ATOM 1364 O O . ALA A 1 176 ? 16.719 -10.402 0.876 1.00 56.22 176 ALA A O 1
ATOM 1365 N N . PRO A 1 177 ? 15.376 -9.826 2.579 1.00 60.06 177 PRO A N 1
ATOM 1366 C CA . PRO A 1 177 ? 14.151 -10.078 1.841 1.00 60.06 177 PRO A CA 1
ATOM 1367 C C . PRO A 1 177 ? 14.194 -9.216 0.586 1.00 60.06 177 PRO A C 1
ATOM 1369 O O . PRO A 1 177 ? 14.504 -8.024 0.641 1.00 60.06 177 PRO A O 1
ATOM 1372 N N . SER A 1 178 ? 13.939 -9.838 -0.563 1.00 72.50 178 SER A N 1
ATOM 1373 C CA . SER A 1 178 ? 13.919 -9.103 -1.820 1.00 72.50 178 SER A CA 1
ATOM 1374 C C . SER A 1 178 ? 12.917 -7.960 -1.686 1.00 72.50 178 SER A C 1
ATOM 1376 O O . SER A 1 178 ? 11.800 -8.191 -1.231 1.00 72.50 178 SER A O 1
ATOM 1378 N N . TRP A 1 179 ? 13.260 -6.753 -2.146 1.00 79.56 179 TRP A N 1
ATOM 1379 C CA . TRP A 1 179 ? 12.305 -5.638 -2.234 1.00 79.56 179 TRP A CA 1
ATOM 1380 C C . TRP A 1 179 ? 10.958 -6.049 -2.863 1.00 79.56 179 TRP A C 1
ATOM 1382 O O . TRP A 1 179 ? 9.916 -5.511 -2.506 1.00 79.56 179 TRP A O 1
ATOM 1392 N N . LYS A 1 180 ? 10.951 -7.063 -3.741 1.00 81.81 180 LYS A N 1
ATOM 1393 C CA . LYS A 1 180 ? 9.749 -7.633 -4.373 1.00 81.81 180 LYS A CA 1
ATOM 1394 C C . LYS A 1 180 ? 8.752 -8.250 -3.390 1.00 81.81 180 LYS A C 1
ATOM 1396 O O . LYS A 1 180 ? 7.584 -8.405 -3.726 1.00 81.81 180 LYS A O 1
ATOM 1401 N N . GLU A 1 181 ? 9.211 -8.636 -2.208 1.00 82.56 181 GLU A N 1
ATOM 1402 C CA . GLU A 1 181 ? 8.380 -9.162 -1.123 1.00 82.56 181 GLU A CA 1
ATOM 1403 C C . GLU A 1 181 ? 7.808 -8.048 -0.242 1.00 82.56 181 GLU A C 1
ATOM 1405 O O . GLU A 1 181 ? 6.893 -8.294 0.538 1.00 82.56 181 GLU A O 1
ATOM 1410 N N . LEU A 1 182 ? 8.343 -6.831 -0.364 1.00 85.00 182 LEU A N 1
ATOM 1411 C CA . LEU A 1 182 ? 7.982 -5.680 0.458 1.00 85.00 182 LEU A CA 1
ATOM 1412 C C . LEU A 1 182 ? 7.110 -4.680 -0.294 1.00 85.00 182 LEU A C 1
ATOM 1414 O O . LEU A 1 182 ? 6.281 -4.011 0.316 1.00 85.00 182 LEU A O 1
ATOM 1418 N N . ILE A 1 183 ? 7.282 -4.570 -1.611 1.00 88.19 183 ILE A N 1
ATOM 1419 C CA . ILE A 1 183 ? 6.604 -3.555 -2.407 1.00 88.19 183 ILE A CA 1
ATOM 1420 C C . ILE A 1 183 ? 6.207 -4.086 -3.786 1.00 88.19 183 ILE A C 1
ATOM 1422 O O . ILE A 1 183 ? 6.933 -4.838 -4.437 1.00 88.19 183 ILE A O 1
ATOM 1426 N N . VAL A 1 184 ? 5.018 -3.684 -4.231 1.00 90.31 184 VAL A N 1
ATOM 1427 C CA . VAL A 1 184 ? 4.447 -4.008 -5.545 1.00 90.31 184 VAL A CA 1
ATOM 1428 C C . VAL A 1 184 ? 3.938 -2.733 -6.196 1.00 90.31 184 VAL A C 1
ATOM 1430 O O . VAL A 1 184 ? 3.623 -1.777 -5.503 1.00 90.31 184 VAL A O 1
ATOM 1433 N N . LYS A 1 185 ? 3.795 -2.724 -7.522 1.00 89.62 185 LYS A N 1
ATOM 1434 C CA . LYS A 1 185 ? 3.327 -1.546 -8.270 1.00 89.62 185 LYS A CA 1
ATOM 1435 C C . LYS A 1 185 ? 1.961 -1.011 -7.810 1.00 89.62 185 LYS A C 1
ATOM 1437 O O . LYS A 1 185 ? 1.718 0.178 -7.888 1.00 89.62 185 LYS A O 1
ATOM 1442 N N . GLU A 1 186 ? 1.063 -1.860 -7.313 1.00 87.06 186 GLU A N 1
ATOM 1443 C CA . GLU A 1 186 ? -0.233 -1.399 -6.785 1.00 87.06 186 GLU A CA 1
ATOM 1444 C C . GLU A 1 186 ? -0.170 -0.914 -5.322 1.00 87.06 186 GLU A C 1
ATOM 1446 O O . GLU A 1 186 ? -1.213 -0.618 -4.735 1.00 87.06 186 GLU A O 1
ATOM 1451 N N . ALA A 1 187 ? 1.009 -0.903 -4.692 1.00 89.62 187 ALA A N 1
ATOM 1452 C CA . ALA A 1 187 ? 1.152 -0.499 -3.300 1.00 89.62 187 ALA A CA 1
ATOM 1453 C C . ALA A 1 187 ? 0.939 1.008 -3.127 1.00 89.62 187 ALA A C 1
ATOM 1455 O O . ALA A 1 187 ? 1.245 1.810 -4.010 1.00 89.62 187 ALA A O 1
ATOM 1456 N N . ILE A 1 188 ? 0.414 1.364 -1.956 1.00 90.38 188 ILE A N 1
ATOM 1457 C CA . ILE A 1 188 ? 0.328 2.748 -1.502 1.00 90.38 188 ILE A CA 1
ATOM 1458 C C . ILE A 1 188 ? 1.526 2.989 -0.598 1.00 90.38 188 ILE A C 1
ATOM 1460 O O . ILE A 1 188 ? 1.789 2.193 0.307 1.00 90.38 188 ILE A O 1
ATOM 1464 N N . VAL A 1 189 ? 2.240 4.074 -0.863 1.00 91.25 189 VAL A N 1
ATOM 1465 C CA . VAL A 1 189 ? 3.429 4.474 -0.119 1.00 91.25 189 VAL A CA 1
ATOM 1466 C C . VAL A 1 189 ? 3.107 5.751 0.635 1.00 91.25 189 VAL A C 1
ATOM 1468 O O . VAL A 1 189 ? 2.559 6.677 0.048 1.00 91.25 189 VAL A O 1
ATOM 1471 N N . ILE A 1 190 ? 3.437 5.807 1.919 1.00 89.56 190 ILE A N 1
ATOM 1472 C CA . ILE A 1 190 ? 3.159 6.958 2.774 1.00 89.56 190 ILE A CA 1
ATOM 1473 C C . ILE A 1 190 ? 4.480 7.544 3.254 1.00 89.56 190 ILE A C 1
ATOM 1475 O O . ILE A 1 190 ? 5.263 6.850 3.897 1.00 89.56 190 ILE A O 1
ATOM 1479 N N . ALA A 1 191 ? 4.744 8.808 2.947 1.00 85.88 191 ALA A N 1
ATOM 1480 C CA . ALA A 1 191 ? 5.954 9.472 3.422 1.00 85.88 191 ALA A CA 1
ATOM 1481 C C . ALA A 1 191 ? 5.863 9.779 4.923 1.00 85.88 191 ALA A C 1
ATOM 1483 O O . ALA A 1 191 ? 4.854 10.303 5.392 1.00 85.88 191 ALA A O 1
ATOM 1484 N N . ASP A 1 192 ? 6.923 9.476 5.672 1.00 80.31 192 ASP A N 1
ATOM 1485 C CA . ASP A 1 192 ? 6.933 9.599 7.136 1.00 80.31 192 ASP A CA 1
ATOM 1486 C C . ASP A 1 192 ? 6.805 11.054 7.628 1.00 80.31 192 ASP A C 1
ATOM 1488 O O . ASP A 1 192 ? 6.056 11.354 8.556 1.00 80.31 192 ASP A O 1
ATOM 1492 N N . ASN A 1 193 ? 7.486 11.985 6.959 1.00 74.88 193 ASN A N 1
ATOM 1493 C CA . ASN A 1 193 ? 7.544 13.399 7.343 1.00 74.88 193 ASN A CA 1
ATOM 1494 C C . ASN A 1 193 ? 6.235 14.164 7.074 1.00 74.88 193 ASN A C 1
ATOM 1496 O O . ASN A 1 193 ? 5.806 14.998 7.869 1.00 74.88 193 ASN A O 1
ATOM 1500 N N . THR A 1 194 ? 5.611 13.893 5.931 1.00 74.88 194 THR A N 1
ATOM 1501 C CA . THR A 1 194 ? 4.463 14.635 5.410 1.00 74.88 194 THR A CA 1
ATOM 1502 C C . THR A 1 194 ? 3.168 13.878 5.596 1.00 74.88 194 THR A C 1
ATOM 1504 O O . THR A 1 194 ? 2.121 14.485 5.429 1.00 74.88 194 THR A O 1
ATOM 1507 N N . GLY A 1 195 ? 3.200 12.575 5.885 1.00 76.31 195 GLY A N 1
ATOM 1508 C CA . GLY A 1 195 ? 2.020 11.711 5.918 1.00 76.31 195 GLY A CA 1
ATOM 1509 C C . GLY A 1 195 ? 1.280 11.595 4.583 1.00 76.31 195 GLY A C 1
ATOM 1510 O O . GLY A 1 195 ? 0.186 1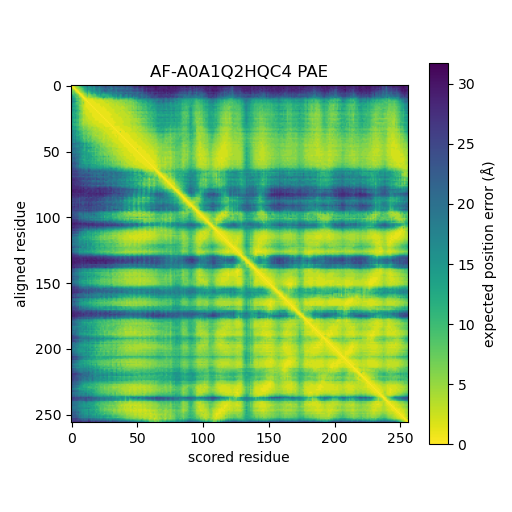1.038 4.546 1.00 76.31 195 GLY A O 1
ATOM 1511 N N . ASN A 1 196 ? 1.843 12.141 3.502 1.00 85.44 196 ASN A N 1
ATOM 1512 C CA . ASN A 1 196 ? 1.235 12.111 2.181 1.00 85.44 196 ASN A CA 1
ATOM 1513 C C . ASN A 1 196 ? 1.313 10.699 1.606 1.00 85.44 196 ASN A C 1
ATOM 1515 O O . ASN A 1 196 ? 2.359 10.050 1.685 1.00 85.44 196 ASN A O 1
ATOM 1519 N N . ASP A 1 197 ? 0.216 10.251 1.002 1.00 89.38 197 ASP A N 1
ATOM 1520 C CA . ASP A 1 197 ? 0.153 9.001 0.268 1.00 89.38 197 ASP A CA 1
ATOM 1521 C C . ASP A 1 197 ? 0.436 9.211 -1.230 1.00 89.38 197 ASP A C 1
ATOM 1523 O O . ASP A 1 197 ? 0.014 10.187 -1.869 1.00 89.38 197 ASP A O 1
ATOM 1527 N N . TYR A 1 198 ? 1.170 8.256 -1.787 1.00 91.69 198 TYR A N 1
ATOM 1528 C CA . TYR A 1 198 ? 1.612 8.220 -3.171 1.00 91.69 198 TYR A CA 1
ATOM 1529 C C . TYR A 1 198 ? 1.295 6.860 -3.784 1.00 91.69 198 TYR A C 1
ATOM 1531 O O . TYR A 1 198 ? 1.375 5.818 -3.120 1.00 91.69 198 TYR A O 1
ATOM 1539 N N . GLN A 1 199 ? 0.957 6.868 -5.071 1.00 91.75 199 GLN A N 1
ATOM 1540 C CA . GLN A 1 199 ? 0.815 5.647 -5.855 1.00 91.75 199 GLN A CA 1
ATOM 1541 C C . GLN A 1 199 ? 2.107 5.363 -6.600 1.00 91.75 199 GLN A C 1
ATOM 1543 O O . GLN A 1 199 ? 2.748 6.266 -7.134 1.00 91.75 199 GLN A O 1
ATOM 1548 N N . ILE A 1 200 ? 2.474 4.088 -6.666 1.00 92.88 200 ILE A N 1
ATOM 1549 C CA . ILE A 1 200 ? 3.654 3.669 -7.408 1.00 92.88 200 ILE A CA 1
ATOM 1550 C C . ILE A 1 200 ? 3.295 3.520 -8.885 1.00 92.88 200 ILE A C 1
ATOM 1552 O O . ILE A 1 200 ? 2.501 2.667 -9.281 1.00 92.88 200 ILE A O 1
ATOM 1556 N N . GLU A 1 201 ? 3.925 4.324 -9.731 1.00 92.75 201 GLU A N 1
ATOM 1557 C CA . GLU A 1 201 ? 3.821 4.178 -11.179 1.00 92.75 201 GLU A CA 1
ATOM 1558 C C . GLU A 1 201 ? 4.695 3.037 -11.685 1.00 92.75 201 GLU A C 1
ATOM 1560 O O . GLU A 1 201 ? 4.284 2.264 -12.559 1.00 92.75 201 GLU A O 1
ATOM 1565 N N . ASP A 1 202 ? 5.915 2.940 -11.159 1.00 92.31 202 ASP A N 1
ATOM 1566 C CA . ASP A 1 202 ? 6.886 1.956 -11.609 1.00 92.31 202 ASP A CA 1
ATOM 1567 C C . ASP A 1 202 ? 7.929 1.632 -10.542 1.00 92.31 202 ASP A C 1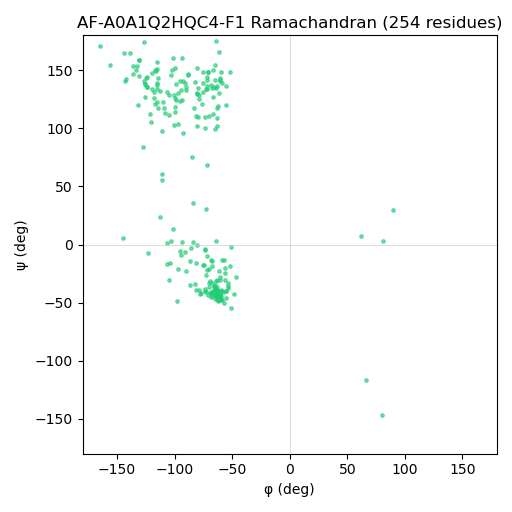
ATOM 1569 O O . ASP A 1 202 ? 8.233 2.449 -9.672 1.00 92.31 202 ASP A O 1
ATOM 1573 N N . ILE A 1 203 ? 8.494 0.430 -10.640 1.00 91.06 203 ILE A N 1
ATOM 1574 C CA . ILE A 1 203 ? 9.609 -0.012 -9.803 1.00 91.06 203 ILE A CA 1
ATOM 1575 C C . ILE A 1 203 ? 10.652 -0.623 -10.723 1.00 91.06 203 ILE A C 1
ATOM 1577 O O . ILE A 1 203 ? 10.385 -1.608 -11.414 1.00 91.06 203 ILE A O 1
ATOM 1581 N N . PHE A 1 204 ? 11.848 -0.052 -10.725 1.00 89.62 204 PHE A N 1
ATOM 1582 C CA . PHE A 1 204 ? 12.931 -0.493 -11.593 1.00 89.62 204 PHE A CA 1
ATOM 1583 C C . PHE A 1 204 ? 14.258 -0.506 -10.845 1.00 89.62 204 PHE A C 1
ATOM 1585 O O . PHE A 1 204 ? 14.394 0.040 -9.753 1.00 89.62 204 PHE A O 1
ATOM 1592 N N . THR A 1 205 ? 15.239 -1.185 -11.428 1.00 88.94 205 THR A N 1
ATOM 1593 C CA . THR A 1 205 ? 16.559 -1.362 -10.825 1.00 88.94 205 THR A CA 1
ATOM 1594 C C . THR A 1 205 ? 17.635 -0.857 -11.768 1.00 88.94 205 THR A C 1
ATOM 1596 O O . THR A 1 205 ? 17.619 -1.217 -12.947 1.00 88.94 205 THR A O 1
ATOM 1599 N N . GLU A 1 206 ? 18.602 -0.107 -11.252 1.00 86.69 206 GLU A N 1
ATOM 1600 C CA . GLU A 1 206 ? 19.802 0.295 -11.992 1.00 86.69 206 GLU A CA 1
ATOM 1601 C C . GLU A 1 206 ? 21.028 -0.239 -11.249 1.00 86.69 206 GLU A C 1
ATOM 1603 O O . GLU A 1 206 ? 21.399 0.236 -10.179 1.00 86.69 206 GLU A O 1
ATOM 1608 N N . GLY A 1 207 ? 21.644 -1.293 -11.788 1.00 85.50 207 GLY A N 1
ATOM 1609 C CA . GLY A 1 207 ? 22.721 -1.991 -11.088 1.00 85.50 207 GLY A CA 1
ATOM 1610 C C . GLY A 1 207 ? 22.217 -2.684 -9.818 1.00 85.50 207 GLY A C 1
ATOM 1611 O O . GLY A 1 207 ? 21.426 -3.624 -9.907 1.00 85.50 207 GLY A O 1
ATOM 1612 N N . ALA A 1 208 ? 22.716 -2.250 -8.660 1.00 83.69 208 ALA A N 1
ATOM 1613 C CA . ALA A 1 208 ? 22.291 -2.744 -7.350 1.00 83.69 208 ALA A CA 1
ATOM 1614 C C . ALA A 1 208 ? 21.196 -1.878 -6.710 1.00 83.69 208 ALA A C 1
ATOM 1616 O O . ALA A 1 208 ? 20.623 -2.296 -5.712 1.00 83.69 208 ALA A O 1
ATOM 1617 N N . ASP A 1 209 ? 20.888 -0.713 -7.279 1.00 87.06 209 ASP A N 1
ATOM 1618 C CA . ASP A 1 209 ? 19.940 0.229 -6.696 1.00 87.06 209 ASP A CA 1
ATOM 1619 C C . ASP A 1 209 ? 18.511 -0.067 -7.159 1.00 87.06 209 ASP A C 1
ATOM 1621 O O . ASP A 1 209 ? 18.278 -0.519 -8.287 1.00 87.06 209 ASP A O 1
ATOM 1625 N N . VAL A 1 210 ? 17.544 0.195 -6.279 1.00 89.38 210 VAL A N 1
ATOM 1626 C CA . VAL A 1 210 ? 16.113 0.010 -6.539 1.00 89.38 210 VAL A CA 1
ATOM 1627 C C . VAL A 1 210 ? 15.424 1.361 -6.433 1.00 89.38 210 VAL A C 1
ATOM 1629 O O . VAL A 1 210 ? 15.523 2.037 -5.410 1.00 89.38 210 VAL A O 1
ATOM 1632 N N . TYR A 1 211 ? 14.697 1.729 -7.482 1.00 90.38 211 TYR A N 1
ATOM 1633 C CA . TYR A 1 211 ? 13.987 2.995 -7.578 1.00 90.38 211 TYR A CA 1
ATOM 1634 C C . TYR A 1 211 ? 12.485 2.767 -7.637 1.00 90.38 211 TYR A C 1
ATOM 1636 O O . TYR A 1 211 ? 11.997 1.875 -8.337 1.00 90.38 211 TYR A O 1
ATOM 1644 N N . ILE A 1 212 ? 11.761 3.623 -6.928 1.00 92.19 212 ILE A N 1
ATOM 1645 C CA . ILE A 1 212 ? 10.308 3.717 -6.946 1.00 92.19 212 ILE A CA 1
ATOM 1646 C C . ILE A 1 212 ? 9.960 5.029 -7.635 1.00 92.19 212 ILE A C 1
ATOM 1648 O O . ILE A 1 212 ? 10.378 6.099 -7.196 1.00 92.19 212 ILE A O 1
ATOM 1652 N N . ARG A 1 213 ? 9.184 4.950 -8.713 1.00 93.12 213 ARG A N 1
ATOM 1653 C CA . ARG A 1 213 ? 8.568 6.122 -9.328 1.00 93.12 213 ARG A CA 1
ATOM 1654 C C . ARG A 1 213 ? 7.170 6.304 -8.768 1.00 93.12 213 ARG A C 1
ATOM 1656 O O . ARG A 1 213 ? 6.359 5.383 -8.864 1.00 93.12 213 ARG A O 1
ATOM 1663 N N . ILE A 1 214 ? 6.898 7.480 -8.225 1.00 93.69 214 ILE A N 1
ATOM 1664 C CA . ILE A 1 214 ? 5.589 7.857 -7.695 1.00 93.69 214 ILE A CA 1
ATOM 1665 C C . ILE A 1 214 ? 4.813 8.748 -8.674 1.00 93.69 214 ILE A C 1
ATOM 1667 O O . ILE A 1 214 ? 5.385 9.343 -9.589 1.00 93.69 214 ILE A O 1
ATOM 1671 N N . ASP A 1 215 ? 3.499 8.814 -8.479 1.00 92.69 215 ASP A N 1
ATOM 1672 C CA . ASP A 1 215 ? 2.538 9.535 -9.322 1.00 92.69 215 ASP A CA 1
ATOM 1673 C C . ASP A 1 215 ? 2.644 11.066 -9.232 1.00 92.69 215 ASP A C 1
ATOM 1675 O O . ASP A 1 215 ? 2.196 11.781 -10.131 1.00 92.69 215 ASP A O 1
ATOM 1679 N N . LYS A 1 216 ? 3.239 11.586 -8.155 1.00 89.50 216 LYS A N 1
ATOM 1680 C CA . LYS A 1 216 ? 3.394 13.024 -7.908 1.00 89.50 216 LYS A CA 1
ATOM 1681 C C . LYS A 1 216 ? 4.860 13.436 -7.935 1.00 89.50 216 LYS A C 1
ATOM 1683 O O . LYS A 1 216 ? 5.735 12.717 -7.465 1.00 89.50 216 LYS A O 1
ATOM 1688 N N . PHE A 1 217 ? 5.111 14.630 -8.463 1.00 86.81 217 PHE A N 1
ATOM 1689 C CA . PHE A 1 217 ? 6.418 15.270 -8.378 1.00 86.81 217 PHE A CA 1
ATOM 1690 C C . PHE A 1 217 ? 6.588 15.884 -6.987 1.00 86.81 217 PHE A C 1
ATOM 1692 O O . PHE A 1 217 ? 5.703 16.614 -6.539 1.00 86.81 217 PHE A O 1
ATOM 1699 N N . LEU A 1 218 ? 7.698 15.580 -6.321 1.00 85.12 218 LEU A N 1
ATOM 1700 C CA . LEU A 1 218 ? 8.075 16.194 -5.053 1.00 85.12 218 LEU A CA 1
ATOM 1701 C C . LEU A 1 218 ? 8.938 17.419 -5.333 1.00 85.12 218 LEU A C 1
ATOM 1703 O O . LEU A 1 218 ? 9.803 17.381 -6.210 1.00 85.12 218 LEU A O 1
ATOM 1707 N N . GLU A 1 219 ? 8.707 18.494 -4.589 1.00 81.44 219 GLU A N 1
ATOM 1708 C CA . GLU A 1 219 ? 9.657 19.603 -4.542 1.00 81.44 219 GLU A CA 1
ATOM 1709 C C . GLU A 1 219 ? 10.953 19.128 -3.868 1.00 81.44 219 GLU A C 1
ATOM 1711 O O . GLU A 1 219 ? 10.915 18.243 -3.010 1.00 81.44 219 GLU A O 1
ATOM 1716 N N . ASP A 1 220 ? 12.098 19.710 -4.234 1.00 75.69 220 ASP A N 1
ATOM 1717 C CA . ASP A 1 220 ? 13.408 19.274 -3.725 1.00 75.69 220 ASP A CA 1
ATOM 1718 C C . ASP A 1 220 ? 13.445 19.283 -2.186 1.00 75.69 220 ASP A C 1
ATOM 1720 O O . ASP A 1 220 ? 13.880 18.321 -1.558 1.00 75.69 220 ASP A O 1
ATOM 1724 N N . SER A 1 221 ? 12.847 20.304 -1.560 1.00 76.75 221 SER A N 1
ATOM 1725 C CA . SER A 1 221 ? 12.744 20.395 -0.100 1.00 76.75 221 SER A CA 1
ATOM 1726 C C . SER A 1 221 ? 11.898 19.293 0.534 1.00 76.75 221 SER A C 1
ATOM 1728 O O . SER A 1 221 ? 12.147 18.918 1.677 1.00 76.75 221 SER A O 1
ATOM 1730 N N . ASP A 1 222 ? 10.878 18.793 -0.161 1.00 76.00 222 ASP A N 1
ATOM 1731 C CA . ASP A 1 222 ? 10.064 17.691 0.348 1.00 76.00 222 ASP A CA 1
ATOM 1732 C C . ASP A 1 222 ? 10.809 16.371 0.186 1.00 76.00 222 ASP A C 1
ATOM 1734 O O . ASP A 1 222 ? 10.822 15.565 1.116 1.00 76.00 222 ASP A O 1
ATOM 1738 N N . ARG A 1 223 ? 11.465 16.177 -0.963 1.00 75.75 223 ARG A N 1
ATOM 1739 C CA . ARG A 1 223 ? 12.233 14.973 -1.288 1.00 75.75 223 ARG A CA 1
ATOM 1740 C C . ARG A 1 223 ? 13.374 14.748 -0.300 1.00 75.75 223 ARG A C 1
ATOM 1742 O O . ARG A 1 223 ? 13.474 13.654 0.246 1.00 75.75 223 ARG A O 1
ATOM 1749 N N . ASP A 1 224 ? 14.150 15.787 -0.007 1.00 75.38 224 ASP A N 1
ATOM 1750 C CA . ASP A 1 224 ? 15.320 15.709 0.879 1.00 75.38 224 ASP A CA 1
ATOM 1751 C C . ASP A 1 224 ? 14.945 15.423 2.343 1.00 75.38 224 ASP A C 1
ATOM 1753 O O . ASP A 1 224 ? 15.773 14.989 3.140 1.00 75.38 224 ASP A O 1
ATOM 1757 N N . ASN A 1 225 ? 13.682 15.648 2.713 1.00 80.12 225 ASN A N 1
ATOM 1758 C CA . ASN A 1 225 ? 13.182 15.399 4.062 1.00 80.12 225 ASN A CA 1
ATOM 1759 C C . ASN A 1 225 ? 12.503 14.023 4.219 1.00 80.12 225 ASN A C 1
ATOM 1761 O O . ASN A 1 225 ? 12.097 13.683 5.336 1.00 80.12 225 ASN A O 1
ATOM 1765 N N . ILE A 1 226 ? 12.328 13.240 3.145 1.00 83.56 226 ILE A N 1
ATOM 1766 C CA . ILE A 1 226 ? 11.732 11.896 3.216 1.00 83.56 226 ILE A CA 1
ATOM 1767 C C . ILE A 1 226 ? 12.849 10.863 3.368 1.00 83.56 226 ILE A C 1
ATOM 1769 O O . ILE A 1 226 ? 13.400 10.372 2.391 1.00 83.56 226 ILE A O 1
ATOM 1773 N N . THR A 1 227 ? 13.127 10.464 4.605 1.00 84.50 227 THR A N 1
ATOM 1774 C CA . THR A 1 227 ? 14.117 9.411 4.903 1.00 84.50 227 THR A CA 1
ATOM 1775 C C . THR A 1 227 ? 13.504 8.013 4.934 1.00 84.50 227 THR A C 1
ATOM 1777 O O . THR A 1 227 ? 14.187 7.002 4.793 1.00 84.50 227 THR A O 1
ATOM 1780 N N . THR A 1 228 ? 12.195 7.926 5.168 1.00 86.25 228 THR A N 1
ATOM 1781 C CA . THR A 1 228 ? 11.469 6.666 5.322 1.00 86.25 228 THR A CA 1
ATOM 1782 C C . THR A 1 228 ? 10.100 6.778 4.680 1.00 86.25 228 THR A C 1
ATOM 1784 O O . THR A 1 228 ? 9.422 7.807 4.770 1.00 86.25 228 THR A O 1
ATOM 1787 N N . VAL A 1 229 ? 9.673 5.685 4.058 1.00 89.06 229 VAL A N 1
ATOM 1788 C CA . VAL A 1 229 ? 8.311 5.536 3.562 1.00 89.06 229 VAL A CA 1
ATOM 1789 C C . VAL A 1 229 ? 7.658 4.291 4.130 1.00 89.06 229 VAL A C 1
ATOM 1791 O O . VAL A 1 229 ? 8.288 3.251 4.282 1.00 89.06 229 VAL A O 1
ATOM 1794 N N . TRP A 1 230 ? 6.372 4.378 4.422 1.00 89.00 230 TRP A N 1
ATOM 1795 C CA . TRP A 1 230 ? 5.581 3.277 4.935 1.00 89.00 230 TRP A CA 1
ATOM 1796 C C . TRP A 1 230 ? 4.785 2.632 3.806 1.00 89.00 230 TRP A C 1
ATOM 1798 O O . TRP A 1 230 ? 4.211 3.320 2.967 1.00 89.00 230 TRP A O 1
ATOM 1808 N N . THR A 1 231 ? 4.725 1.308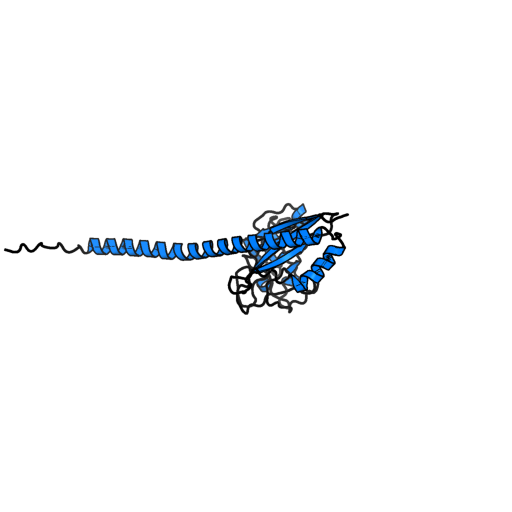 3.781 1.00 90.44 231 THR A N 1
ATOM 1809 C CA . THR A 1 231 ? 3.899 0.553 2.831 1.00 90.44 231 THR A CA 1
ATOM 1810 C C . THR A 1 231 ? 3.321 -0.682 3.502 1.00 90.44 231 THR A C 1
ATOM 1812 O O . THR A 1 231 ? 3.779 -1.097 4.566 1.00 90.44 231 THR A O 1
ATOM 1815 N N . VAL A 1 232 ? 2.318 -1.288 2.875 1.00 89.31 232 VAL A N 1
ATOM 1816 C CA . VAL A 1 232 ? 1.763 -2.573 3.299 1.00 89.31 232 VAL A CA 1
ATOM 1817 C C . VAL A 1 232 ? 2.248 -3.650 2.326 1.00 89.31 232 VAL A C 1
ATOM 1819 O O . VAL A 1 232 ? 1.824 -3.646 1.165 1.00 89.31 232 VAL A O 1
ATOM 1822 N N . PRO A 1 233 ? 3.123 -4.571 2.767 1.00 88.94 233 PRO A N 1
ATOM 1823 C CA . PRO A 1 233 ? 3.697 -5.590 1.901 1.00 88.94 233 PRO A CA 1
ATOM 1824 C C . PRO A 1 233 ? 2.643 -6.498 1.269 1.00 88.94 233 PRO A C 1
ATOM 1826 O O . PRO A 1 233 ? 1.631 -6.801 1.904 1.00 88.94 233 PRO A O 1
ATOM 1829 N N . PRO A 1 234 ? 2.881 -7.007 0.049 1.00 90.38 234 PRO A N 1
ATOM 1830 C CA . PRO A 1 234 ? 2.044 -8.048 -0.531 1.00 90.38 234 PRO A CA 1
ATOM 1831 C C . PRO A 1 234 ? 2.063 -9.341 0.303 1.00 90.38 234 PRO A C 1
ATOM 1833 O O . PRO A 1 234 ? 2.933 -9.585 1.138 1.00 90.38 234 PRO A O 1
ATOM 1836 N N . ALA A 1 235 ? 1.109 -10.226 0.021 1.00 88.56 235 ALA A N 1
ATOM 1837 C CA . ALA A 1 235 ? 1.116 -11.578 0.571 1.00 88.56 235 ALA A CA 1
ATOM 1838 C C . ALA A 1 235 ? 2.303 -12.402 0.031 1.00 88.56 235 ALA A C 1
ATOM 1840 O O . ALA A 1 235 ? 2.502 -12.464 -1.185 1.00 88.56 235 ALA A O 1
ATOM 1841 N N . ALA A 1 236 ? 2.987 -13.139 0.917 1.00 84.25 236 ALA A N 1
ATOM 1842 C CA . ALA A 1 236 ? 4.131 -14.014 0.612 1.00 84.25 236 ALA A CA 1
ATOM 1843 C C . ALA A 1 236 ? 3.894 -14.949 -0.584 1.00 84.25 236 ALA A C 1
ATOM 1845 O O . ALA A 1 23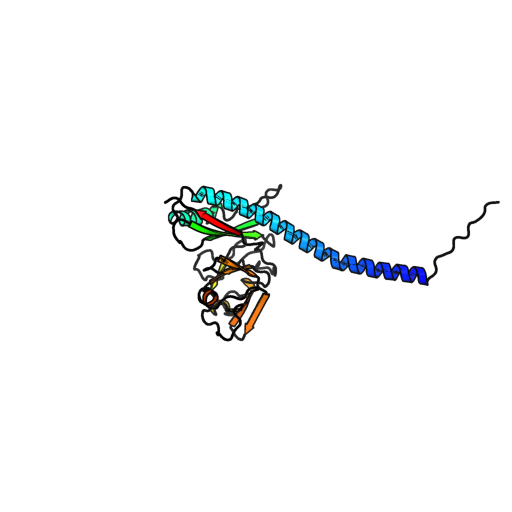6 ? 4.748 -15.143 -1.444 1.00 84.25 236 ALA A O 1
ATOM 1846 N N . ASN A 1 237 ? 2.691 -15.525 -0.643 1.00 78.06 237 ASN A 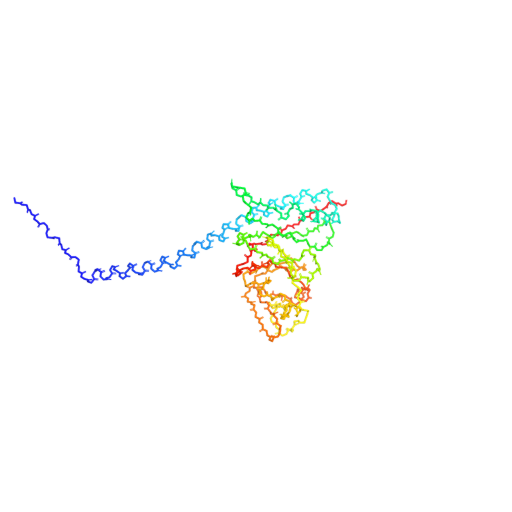N 1
ATOM 1847 C CA . ASN A 1 237 ? 2.327 -16.586 -1.581 1.00 78.06 237 ASN A CA 1
ATOM 1848 C C . ASN A 1 237 ? 1.898 -16.049 -2.962 1.00 78.06 237 ASN A C 1
ATOM 1850 O O . ASN A 1 237 ? 1.013 -16.618 -3.598 1.00 78.06 237 ASN A O 1
ATOM 1854 N N . GLY A 1 238 ? 2.514 -14.962 -3.438 1.00 58.50 238 GLY A N 1
ATOM 1855 C CA . GLY A 1 238 ? 2.410 -14.534 -4.838 1.00 58.50 238 GLY A CA 1
ATOM 1856 C C . GLY A 1 238 ? 1.253 -13.588 -5.169 1.00 58.50 238 GLY A C 1
ATOM 1857 O O . GLY A 1 238 ? 0.766 -13.586 -6.299 1.00 58.50 238 GLY A O 1
ATOM 1858 N N . GLY A 1 239 ? 0.805 -12.763 -4.221 1.00 65.00 239 GLY A N 1
ATOM 1859 C CA . GLY A 1 239 ? -0.137 -11.688 -4.535 1.00 65.00 239 GLY A CA 1
ATOM 1860 C C . GLY A 1 239 ? 0.579 -10.466 -5.115 1.00 65.00 239 GLY A C 1
ATOM 1861 O O . GLY A 1 239 ? 1.244 -9.762 -4.375 1.00 65.00 239 GLY A O 1
ATOM 1862 N N . MET A 1 240 ? 0.395 -10.145 -6.403 1.00 72.56 240 MET A N 1
ATOM 1863 C CA . MET A 1 240 ? 0.827 -8.842 -6.968 1.00 72.56 240 MET A CA 1
ATOM 1864 C C . MET A 1 240 ? -0.063 -7.665 -6.529 1.00 72.56 240 MET A C 1
ATOM 1866 O O . MET A 1 240 ? 0.190 -6.516 -6.885 1.00 72.56 240 MET A O 1
ATOM 1870 N N . ARG A 1 241 ? -1.132 -7.965 -5.790 1.00 83.81 241 ARG A N 1
ATOM 1871 C CA . ARG A 1 241 ? -2.146 -7.014 -5.353 1.00 83.81 241 ARG A CA 1
ATOM 1872 C C . ARG A 1 241 ? -1.752 -6.430 -4.004 1.00 83.81 241 ARG A C 1
ATOM 1874 O O . ARG A 1 241 ? -1.391 -7.179 -3.100 1.00 83.81 241 ARG A O 1
ATOM 1881 N N . SER A 1 242 ? -1.891 -5.119 -3.851 1.00 88.12 242 SER A N 1
ATOM 1882 C CA . SER A 1 242 ? -1.712 -4.471 -2.551 1.00 88.12 242 SER A CA 1
ATOM 1883 C C . SER A 1 242 ? -2.831 -4.877 -1.574 1.00 88.12 242 SER A C 1
ATOM 1885 O O . SER A 1 242 ? -4.014 -4.887 -1.964 1.00 88.12 242 SER A O 1
ATOM 1887 N N . PRO A 1 243 ? -2.500 -5.227 -0.316 1.00 89.56 243 PRO A N 1
ATOM 1888 C CA . PRO A 1 243 ? -3.497 -5.419 0.733 1.00 89.56 243 PRO A CA 1
ATOM 1889 C C . PRO A 1 243 ? -4.102 -4.098 1.212 1.00 89.56 243 PRO A C 1
ATOM 1891 O O . PRO A 1 243 ? -5.240 -4.110 1.681 1.00 89.56 243 PRO A O 1
ATOM 1894 N N . ALA A 1 244 ? -3.373 -2.983 1.094 1.00 89.56 244 ALA A N 1
ATOM 1895 C CA . ALA A 1 244 ? -3.883 -1.661 1.439 1.00 89.56 244 ALA A CA 1
ATOM 1896 C C . ALA A 1 244 ? -4.979 -1.235 0.454 1.00 89.56 244 ALA A C 1
ATOM 1898 O O . ALA A 1 244 ? -4.866 -1.436 -0.759 1.00 89.56 244 ALA A O 1
ATOM 1899 N N . ILE A 1 245 ? -6.056 -0.658 0.982 1.00 88.62 245 ILE A N 1
ATOM 1900 C CA . ILE A 1 245 ? -7.231 -0.252 0.200 1.00 88.62 245 ILE A CA 1
ATOM 1901 C C . ILE A 1 245 ? -7.165 1.235 -0.137 1.00 88.62 245 ILE A C 1
ATOM 1903 O O . ILE A 1 245 ? -7.376 1.636 -1.284 1.00 88.62 245 ILE A O 1
ATOM 1907 N N . SER A 1 246 ? -6.894 2.036 0.885 1.00 88.94 246 SER A N 1
ATOM 1908 C CA . SER A 1 246 ? -6.825 3.493 0.855 1.00 88.94 246 SER A CA 1
ATOM 1909 C C . SER A 1 246 ? -6.130 3.983 2.124 1.00 88.94 246 SER A C 1
ATOM 1911 O O . SER A 1 246 ? -5.875 3.199 3.039 1.00 88.94 246 SER A O 1
ATOM 1913 N N . VAL A 1 247 ? -5.813 5.273 2.164 1.00 89.19 247 VAL A N 1
ATOM 1914 C CA . VAL A 1 247 ? -5.268 5.956 3.338 1.00 89.19 247 VAL A CA 1
ATOM 1915 C C . VAL A 1 247 ? -6.263 7.035 3.736 1.00 89.19 247 VAL A C 1
ATOM 1917 O O . VAL A 1 247 ? -6.745 7.784 2.887 1.00 89.19 247 VAL A O 1
ATOM 1920 N N . TYR A 1 248 ? -6.598 7.082 5.019 1.00 89.25 248 TYR A N 1
ATOM 1921 C CA . TYR A 1 248 ? -7.423 8.129 5.607 1.00 89.25 248 TYR A CA 1
ATOM 1922 C C . TYR A 1 248 ? -6.601 8.894 6.627 1.00 89.25 248 TYR A C 1
ATOM 1924 O O . TYR A 1 248 ? -5.723 8.335 7.280 1.00 89.25 248 TYR A O 1
ATOM 1932 N N . GLU A 1 249 ? -6.911 10.169 6.783 1.00 87.19 249 GLU A N 1
ATOM 1933 C CA . GLU A 1 249 ? -6.229 11.046 7.716 1.00 87.19 249 GLU A CA 1
ATOM 1934 C C . GLU A 1 249 ? -7.238 11.674 8.667 1.00 87.19 249 GLU A C 1
ATOM 1936 O O . GLU A 1 249 ? -8.278 12.181 8.249 1.00 87.19 249 GLU A O 1
ATOM 1941 N N . THR A 1 250 ? -6.891 11.694 9.949 1.00 86.88 250 THR A N 1
ATOM 1942 C CA . THR A 1 250 ? -7.597 12.469 10.963 1.00 86.88 250 THR A CA 1
ATOM 1943 C C . THR A 1 250 ? -6.605 13.172 11.879 1.00 86.88 250 THR A C 1
ATOM 1945 O O . THR A 1 250 ? -5.494 12.702 12.113 1.00 86.88 250 THR A O 1
ATOM 1948 N N . VAL A 1 251 ? -7.031 14.287 12.464 1.00 84.81 251 VAL A N 1
ATOM 1949 C CA . VAL A 1 251 ? -6.292 14.967 13.530 1.00 84.81 251 VAL A CA 1
ATOM 1950 C C . VAL A 1 251 ? -6.917 14.595 14.871 1.00 84.81 251 VAL A C 1
ATOM 1952 O O . VAL A 1 251 ? -8.127 14.733 15.072 1.00 84.81 251 VAL A O 1
ATOM 1955 N N . LEU A 1 252 ? -6.092 14.094 15.783 1.00 83.56 252 LEU A N 1
ATOM 1956 C CA . LEU A 1 252 ? -6.447 13.846 17.173 1.00 83.56 252 LEU A CA 1
ATOM 1957 C C . LEU A 1 252 ? -6.009 15.040 18.011 1.00 83.56 252 LEU A C 1
ATOM 1959 O O . LEU A 1 252 ? -4.832 15.387 18.009 1.00 83.56 252 LEU A O 1
ATOM 1963 N N . ASN A 1 253 ? -6.952 15.637 18.735 1.00 82.38 253 ASN A N 1
ATOM 1964 C CA . ASN A 1 253 ? -6.674 16.691 19.704 1.00 82.38 253 ASN A CA 1
ATOM 1965 C C . ASN A 1 253 ? -6.681 16.084 21.109 1.00 82.38 253 ASN A C 1
ATOM 1967 O O . ASN A 1 253 ? -7.638 15.400 21.476 1.00 82.38 253 ASN A O 1
ATOM 1971 N N . PHE A 1 254 ? -5.624 16.347 21.864 1.00 78.00 254 PHE A N 1
ATOM 1972 C CA . PHE A 1 254 ? -5.414 15.895 23.234 1.00 78.00 254 PHE A CA 1
ATOM 1973 C C . PHE A 1 254 ? -5.707 17.031 24.212 1.00 78.00 254 PHE A C 1
ATOM 1975 O O . PHE A 1 254 ? -5.521 18.205 23.881 1.00 78.00 254 PHE A O 1
ATOM 1982 N N . GLU A 1 255 ? -6.151 16.686 25.417 1.00 72.94 255 GLU A N 1
ATOM 1983 C CA . GLU A 1 255 ? -6.265 17.662 26.500 1.00 72.94 255 GLU A CA 1
ATOM 1984 C C . GLU A 1 255 ? -4.873 18.084 27.005 1.00 72.94 255 GLU A C 1
ATOM 1986 O O . GLU A 1 255 ? -3.894 17.333 26.916 1.00 72.94 255 GLU A O 1
ATOM 1991 N N . SER A 1 256 ? -4.791 19.338 27.459 1.00 61.00 256 SER A N 1
ATOM 1992 C CA . SER A 1 256 ? -3.571 20.005 27.929 1.00 61.00 256 SER A CA 1
ATOM 1993 C C . SER A 1 256 ? -3.128 19.544 29.308 1.00 61.00 256 SER A C 1
ATOM 1995 O O . SER A 1 256 ? -4.003 19.574 30.204 1.00 61.00 256 SER A O 1
#

Solvent-accessible surface area (backbone atoms only — not comparable to full-atom values): 14358 Å² total; per-residue (Å²): 137,84,85,78,78,81,76,81,75,84,53,71,66,58,55,51,51,51,50,50,53,49,53,54,51,51,52,52,50,66,61,48,51,61,53,52,54,53,51,52,51,55,50,52,50,45,54,52,38,48,55,51,45,55,53,51,50,52,53,50,49,62,60,30,44,88,25,41,68,79,58,43,56,56,48,50,62,55,34,56,75,70,43,53,61,52,46,58,50,48,102,83,66,51,60,54,37,30,46,40,76,46,70,45,78,88,60,75,54,43,34,47,38,36,38,30,29,22,37,68,89,46,100,85,31,39,11,51,36,44,94,45,97,79,51,85,57,72,83,40,70,30,81,51,63,32,65,34,83,43,54,35,41,92,85,66,65,84,92,53,66,52,26,60,45,43,47,26,63,76,44,51,34,93,89,45,59,50,50,76,56,48,49,47,55,63,25,57,38,28,34,61,76,76,66,48,77,40,47,37,72,41,73,50,69,64,92,69,44,41,38,40,30,39,74,56,77,39,54,69,77,57,51,79,58,45,56,36,33,33,28,35,20,22,37,72,86,73,44,74,55,38,31,51,68,54,81,46,80,47,78,41,59,30,49,132

InterPro domains:
  IPR012902 Prokaryotic N-terminal methylation site [PF07963] (5-29)
  IPR012902 Prokaryotic N-terminal methylation site [TIGR02532] (8-29)

Organism: NCBI:txid1940790

Radius of gyration: 25.47 Å; Cα contacts (8 Å, |Δi|>4): 441; chains: 1; bounding box: 81×46×77 Å

Nearest PDB structures (foldseek):
  2f1l-assembly1_A-2  TM=5.847E-01  e=7.224E-02  Pseudomonas aeruginosa
  3h9n-assembly1_A  TM=5.369E-01  e=7.652E-02  Haemophilus influenzae
  5sws-assembly1_A  TM=1.407E-01  e=3.614E+00  Mus musculus
  4hux-assembly1_A  TM=1.658E-01  e=7.636E+00  Mus musculus

Sequence (256 aa):
MRNRTNKKAFTLTEVLMSMGIFVIGMSLVASVFPLGISLTAKNAEKTIGSLAAEKFETDMKILAKPSTAAGFEDVFSNLSRDVSEYRVKDEQGSSEYLIAPLLSPPAGQARRLLIVPCRKIFKNSLYRTNDNKFSQNPDDWADYPNLIALPLDDEIDDARPGNLLKLHSSLASRTAPSWKELIVKEAIVIADNTGNDYQIEDIFTEGADVYIRIDKFLEDSDRDNITTVWTVPPAANGGMRSPAISVYETVLNFES